Protein AF-A0A330M7E3-F1 (afdb_monomer)

Mean predicted aligned error: 17.53 Å

Nearest PDB structures (foldseek):
  2esn-assembly1_A  TM=3.989E-01  e=3.090E-08  Pseudomonas aeruginosa
  2esn-assembly1_C  TM=4.301E-01  e=9.859E-08  Pseudomonas aeruginosa
  2esn-assembly1_D  TM=4.118E-01  e=1.878E-07  Pseudomonas aeruginosa
  5y2v-assembly1_C  TM=3.957E-01  e=1.361E-07  Synechocystis sp. PCC 6803 substr. Kazusa
  6g1b-assembly1_J-2  TM=4.151E-01  e=4.711E-06  Corynebacterium glutamicum

Solvent-accessible surface area (backbone atoms only — not comparable to full-atom values): 12870 Å² total; per-residue (Å²): 132,86,83,68,64,58,93,78,68,50,72,68,44,40,51,48,53,40,43,41,66,77,62,24,26,66,68,58,43,19,63,74,70,75,45,56,58,69,58,53,51,52,39,53,52,50,52,25,62,51,67,70,39,78,44,56,46,82,52,98,87,32,41,45,65,38,74,67,36,59,66,45,36,64,60,40,44,50,54,50,58,59,53,53,56,59,60,69,75,73,63,89,67,87,75,83,89,59,72,65,59,75,70,59,61,53,70,76,37,88,86,58,88,86,72,90,85,73,87,83,88,52,72,42,80,50,58,36,97,81,39,73,64,78,79,52,77,89,44,75,73,58,53,29,78,38,51,32,41,73,88,56,65,56,96,90,50,95,52,61,43,58,67,61,47,49,26,63,76,69,73,48,73,65,40,81,56,64,92,71,64,80,83,46,83,92,43,74,66,61,52,53,53,51,22,62,76,65,70,29,33,35,79,41,77,65,128

Foldseek 3Di:
DDDQPCVPQDLVLLLLLLLCAVPQALVVVCVVVVHDSVVSVVSLVVVCVRVVHNQWDQDPRGTDGDPVSVVVNVVSVVVNVVVVVVVVVDDPPPDQDAPDDQVVVCVVDVVDDDDDPDDFPDKDKDAAPPQPLVVDDDDLLSLQVFEEEQLRADPVDPRDRPSNVVCVVVVRHHHYDHPPCRPDDDDPVVVNVCRNVPRYMYMGGDD

Structure (mmCIF, N/CA/C/O backbone):
data_AF-A0A330M7E3-F1
#
_entry.id   AF-A0A330M7E3-F1
#
loop_
_atom_site.group_PDB
_atom_site.id
_atom_site.type_symbol
_atom_site.label_atom_id
_atom_site.label_alt_id
_atom_site.label_comp_id
_atom_site.label_asym_id
_atom_site.label_entity_id
_atom_site.label_seq_id
_atom_site.pdbx_PDB_ins_code
_atom_site.Cartn_x
_atom_site.Cartn_y
_atom_site.Cartn_z
_atom_site.occupancy
_atom_site.B_iso_or_equiv
_atom_site.auth_seq_id
_atom_site.auth_comp_id
_atom_site.auth_asym_id
_atom_site.auth_atom_id
_atom_site.pdbx_PDB_model_num
ATOM 1 N N . MET A 1 1 ? -8.777 -2.729 -37.164 1.00 47.56 1 MET A N 1
ATOM 2 C CA . MET A 1 1 ? -8.002 -2.500 -35.923 1.00 47.56 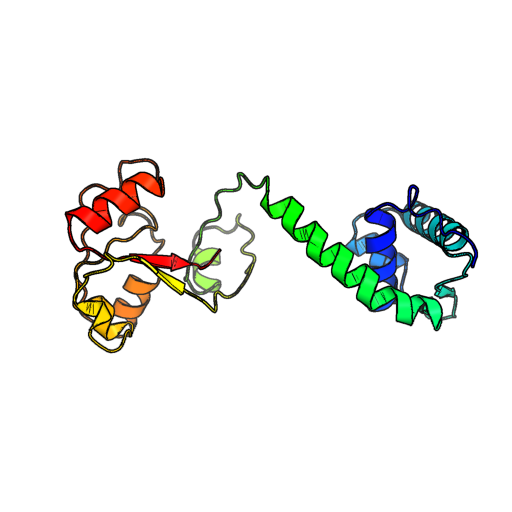1 MET A CA 1
ATOM 3 C C . MET A 1 1 ? -7.143 -3.733 -35.689 1.00 47.56 1 MET A C 1
ATOM 5 O O . MET A 1 1 ? -7.683 -4.827 -35.784 1.00 47.56 1 MET A O 1
ATOM 9 N N . LYS A 1 2 ? -5.823 -3.604 -35.499 1.00 57.47 2 LYS A N 1
ATOM 10 C CA . LYS A 1 2 ? -4.993 -4.763 -35.119 1.00 57.47 2 LYS A CA 1
ATOM 11 C C . LYS A 1 2 ? -5.393 -5.186 -33.704 1.00 57.47 2 LYS A C 1
ATOM 13 O O . LYS A 1 2 ? -5.475 -4.323 -32.836 1.00 57.47 2 LYS A O 1
ATOM 18 N N . ASN A 1 3 ? -5.631 -6.478 -33.489 1.00 64.75 3 ASN A N 1
ATOM 19 C CA . ASN A 1 3 ? -5.803 -7.018 -32.143 1.00 64.75 3 ASN A CA 1
ATOM 20 C C . ASN A 1 3 ? -4.470 -6.886 -31.398 1.00 64.75 3 ASN A C 1
ATOM 22 O O . ASN A 1 3 ? -3.469 -7.469 -31.816 1.00 64.75 3 ASN A O 1
ATOM 26 N N . LEU A 1 4 ? -4.450 -6.074 -30.341 1.00 75.38 4 LEU A N 1
ATOM 27 C CA . LEU A 1 4 ? -3.336 -6.022 -29.400 1.00 75.38 4 LEU A CA 1
ATOM 28 C C . LEU A 1 4 ? -3.351 -7.334 -28.613 1.00 75.38 4 LEU A C 1
ATOM 30 O O . LEU A 1 4 ? -4.347 -7.642 -27.964 1.00 75.38 4 LEU A O 1
ATOM 34 N N . ASN A 1 5 ? -2.272 -8.113 -28.681 1.00 77.44 5 ASN A N 1
ATOM 35 C CA . ASN A 1 5 ? -2.127 -9.284 -27.822 1.00 77.44 5 ASN A CA 1
ATOM 36 C C . ASN A 1 5 ? -1.607 -8.812 -26.458 1.00 77.44 5 ASN A C 1
ATOM 38 O O . ASN A 1 5 ? -0.407 -8.600 -26.280 1.00 77.44 5 ASN A O 1
ATOM 42 N N . LEU A 1 6 ? -2.535 -8.582 -25.531 1.00 81.25 6 LEU A N 1
ATOM 43 C CA . LEU A 1 6 ? -2.227 -8.145 -24.171 1.00 81.25 6 LEU A CA 1
ATOM 44 C C . LEU A 1 6 ? -1.857 -9.311 -23.244 1.00 81.25 6 LEU A C 1
ATOM 46 O O . LEU A 1 6 ? -1.316 -9.058 -22.174 1.00 81.25 6 LEU A O 1
ATOM 50 N N . ASP A 1 7 ? -2.052 -10.563 -23.669 1.00 83.19 7 ASP A N 1
ATOM 51 C CA . ASP A 1 7 ? -1.787 -11.773 -22.869 1.00 83.19 7 ASP A CA 1
ATOM 52 C C . ASP A 1 7 ? -0.315 -11.899 -22.446 1.00 83.19 7 ASP A C 1
ATOM 54 O O . ASP A 1 7 ? 0.028 -12.615 -21.509 1.00 83.19 7 ASP A O 1
ATOM 58 N N . THR A 1 8 ? 0.572 -11.198 -23.152 1.00 85.88 8 THR A N 1
ATOM 59 C CA . THR A 1 8 ? 2.018 -11.198 -22.907 1.00 85.88 8 THR A CA 1
ATOM 60 C C . THR A 1 8 ? 2.513 -9.937 -22.186 1.00 85.88 8 THR A C 1
ATOM 62 O O . THR A 1 8 ? 3.704 -9.827 -21.886 1.00 85.88 8 THR A O 1
ATOM 65 N N . LEU A 1 9 ? 1.631 -8.975 -21.887 1.00 90.75 9 LEU A N 1
ATOM 66 C CA . LEU A 1 9 ? 1.988 -7.752 -21.168 1.00 90.75 9 LEU A CA 1
ATOM 67 C C . LEU A 1 9 ? 1.921 -7.986 -19.653 1.00 90.75 9 LEU A C 1
ATOM 69 O O . LEU A 1 9 ? 0.841 -8.058 -19.075 1.00 90.75 9 LEU A O 1
ATOM 73 N N . ASP A 1 10 ? 3.081 -8.066 -19.000 1.00 91.50 10 ASP A N 1
ATOM 74 C CA . ASP A 1 10 ? 3.171 -8.266 -17.552 1.00 91.50 10 ASP A CA 1
ATOM 75 C C . ASP A 1 10 ? 3.132 -6.949 -16.750 1.00 91.50 10 ASP A C 1
ATOM 77 O O . ASP A 1 10 ? 3.444 -5.858 -17.242 1.00 91.50 10 ASP A O 1
ATOM 81 N N . LEU A 1 11 ? 2.781 -7.053 -15.464 1.00 90.69 11 LEU A N 1
ATOM 82 C CA . LEU A 1 11 ? 2.690 -5.906 -14.555 1.00 90.69 11 LEU A CA 1
ATOM 83 C C . LEU A 1 11 ? 4.042 -5.193 -14.374 1.00 90.69 11 LEU A C 1
ATOM 85 O O . LEU A 1 11 ? 4.094 -3.977 -14.192 1.00 90.69 11 LEU A O 1
ATOM 89 N N . LEU A 1 12 ? 5.158 -5.926 -14.472 1.00 92.06 12 LEU A N 1
ATOM 90 C CA . LEU A 1 12 ? 6.496 -5.335 -14.458 1.00 92.06 12 LEU A CA 1
ATOM 91 C C . LEU A 1 12 ? 6.692 -4.372 -15.636 1.00 92.06 12 LEU A C 1
ATOM 93 O O . LEU A 1 12 ? 7.193 -3.263 -15.444 1.00 92.06 12 LEU A O 1
ATOM 97 N N . SER A 1 13 ? 6.304 -4.775 -16.847 1.00 94.94 13 SER A N 1
ATOM 98 C CA . SER A 1 13 ? 6.402 -3.922 -18.029 1.00 94.94 13 SER A CA 1
ATOM 99 C C . SER A 1 13 ? 5.551 -2.669 -17.863 1.00 94.94 13 SER A C 1
ATOM 101 O O . SER A 1 13 ? 6.037 -1.580 -18.151 1.00 94.94 13 SER A O 1
ATOM 103 N N . ILE A 1 14 ? 4.334 -2.789 -17.329 1.00 95.00 14 ILE A N 1
ATOM 104 C CA . ILE A 1 14 ? 3.452 -1.643 -17.054 1.00 95.00 14 ILE A CA 1
ATOM 105 C C . ILE A 1 14 ? 4.098 -0.683 -16.039 1.00 95.00 14 ILE A C 1
ATOM 107 O O . ILE A 1 14 ? 4.201 0.514 -16.311 1.00 95.00 14 ILE A O 1
ATOM 111 N N . ASN A 1 15 ? 4.645 -1.203 -14.936 1.00 94.06 15 ASN A N 1
ATOM 112 C CA . ASN A 1 15 ? 5.372 -0.410 -13.937 1.00 94.06 15 ASN A CA 1
ATOM 113 C C . ASN A 1 15 ? 6.577 0.343 -14.526 1.00 94.06 15 ASN A C 1
ATOM 115 O O . ASN A 1 15 ? 6.822 1.506 -14.194 1.00 94.06 15 ASN A O 1
ATOM 119 N N . ILE A 1 16 ? 7.322 -0.296 -15.435 1.00 95.00 16 ILE A N 1
ATOM 120 C CA . ILE A 1 16 ? 8.446 0.330 -16.143 1.00 95.00 16 ILE A CA 1
ATOM 121 C C . ILE A 1 16 ? 7.957 1.459 -17.058 1.00 95.00 16 ILE A C 1
ATOM 123 O O . ILE A 1 16 ? 8.606 2.504 -17.117 1.00 95.00 16 ILE A O 1
ATOM 127 N N . LEU A 1 17 ? 6.834 1.280 -17.764 1.00 96.69 17 LEU A N 1
ATOM 128 C CA . LEU A 1 17 ? 6.256 2.313 -18.633 1.00 96.69 17 LEU A CA 1
ATOM 129 C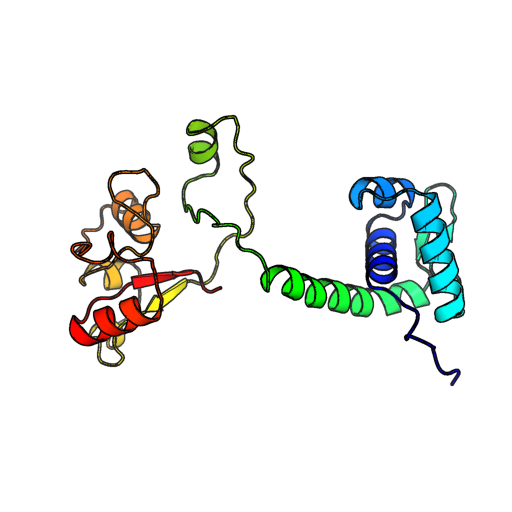 C . LEU A 1 17 ? 5.843 3.552 -17.825 1.00 96.69 17 LEU A C 1
ATOM 131 O O . LEU A 1 17 ? 6.215 4.664 -18.201 1.00 96.69 17 LEU A O 1
ATOM 135 N N . VAL A 1 18 ? 5.153 3.362 -16.695 1.00 96.12 18 VAL A N 1
ATOM 136 C CA . VAL A 1 18 ? 4.775 4.449 -15.771 1.00 96.12 18 VAL A CA 1
ATOM 137 C C . VAL A 1 18 ? 6.027 5.148 -15.236 1.00 96.12 18 VAL A C 1
ATOM 139 O O . VAL A 1 18 ? 6.178 6.361 -15.377 1.00 96.12 18 VAL A O 1
ATOM 142 N N . SER A 1 19 ? 6.991 4.379 -14.726 1.00 93.94 19 SER A N 1
ATOM 143 C CA . SER A 1 19 ? 8.215 4.930 -14.138 1.00 93.94 19 SER A CA 1
ATOM 144 C C . SER A 1 19 ? 9.072 5.692 -15.154 1.00 93.94 19 SER A C 1
ATOM 146 O O . SER A 1 19 ? 9.636 6.735 -14.823 1.00 93.94 19 SER A O 1
ATOM 148 N N . LEU A 1 20 ? 9.176 5.216 -16.400 1.00 94.81 20 LEU A N 1
ATOM 149 C CA . LEU A 1 20 ? 9.895 5.918 -17.471 1.00 94.81 20 LEU A CA 1
ATOM 150 C C . LEU A 1 20 ? 9.194 7.207 -17.899 1.00 94.81 20 LEU A C 1
ATOM 152 O O . LEU A 1 20 ? 9.883 8.167 -18.250 1.00 94.81 20 LEU A O 1
ATOM 156 N N . HIS A 1 21 ? 7.860 7.238 -17.866 1.00 95.56 21 HIS A N 1
ATOM 157 C CA . HIS A 1 21 ? 7.090 8.447 -18.136 1.00 95.56 21 HIS A CA 1
ATOM 158 C C . HIS A 1 21 ? 7.334 9.523 -17.071 1.00 95.56 21 HIS A C 1
ATOM 160 O O . HIS A 1 21 ? 7.460 10.689 -17.421 1.00 95.56 21 HIS A O 1
ATOM 166 N N . GLU A 1 22 ? 7.453 9.144 -15.798 1.00 93.81 22 GLU A N 1
ATOM 167 C CA . GLU A 1 22 ? 7.662 10.086 -14.688 1.00 93.81 22 GLU A CA 1
ATOM 168 C C . GLU A 1 22 ? 9.122 10.548 -14.537 1.00 93.81 22 GLU A C 1
ATOM 170 O O . GLU A 1 22 ? 9.382 11.682 -14.145 1.00 93.81 22 GLU A O 1
ATOM 175 N N . HIS A 1 23 ? 10.092 9.678 -14.837 1.00 92.88 23 HIS A N 1
ATOM 176 C CA . HIS A 1 23 ? 11.503 9.914 -14.496 1.00 92.88 23 HIS A CA 1
ATOM 177 C C . HIS A 1 23 ? 12.410 10.170 -15.696 1.00 92.88 23 HIS A C 1
ATOM 179 O O . HIS A 1 23 ? 13.559 10.574 -15.514 1.00 92.88 23 HIS A O 1
ATOM 185 N N . HIS A 1 24 ? 11.950 9.870 -16.912 1.00 92.75 24 HIS A N 1
ATOM 186 C CA . HIS A 1 24 ? 12.689 10.089 -18.159 1.00 92.75 24 HIS A CA 1
ATOM 187 C C . HIS A 1 24 ? 14.096 9.454 -18.209 1.00 92.75 24 HIS A C 1
ATOM 189 O O . HIS A 1 24 ? 14.901 9.785 -19.076 1.00 92.75 24 HIS A O 1
ATOM 195 N N . SER A 1 25 ? 14.427 8.515 -17.315 1.00 90.88 25 SER A N 1
ATOM 196 C CA . SER A 1 25 ? 15.772 7.944 -17.191 1.00 90.88 25 SER A CA 1
ATOM 197 C C . SER A 1 25 ? 15.718 6.465 -16.834 1.00 90.88 25 SER A C 1
ATOM 199 O O . SER A 1 25 ? 15.368 6.097 -15.717 1.00 90.88 25 SER 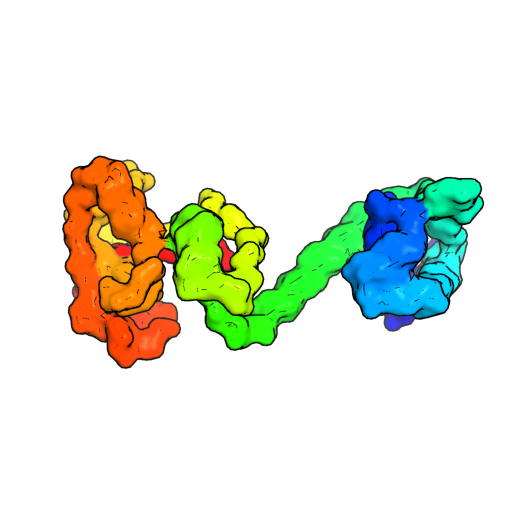A O 1
ATOM 201 N N . ALA A 1 26 ? 16.132 5.602 -17.767 1.00 89.25 26 ALA A N 1
ATOM 202 C CA . ALA A 1 26 ? 16.169 4.159 -17.528 1.00 89.25 26 ALA A CA 1
ATOM 203 C C . ALA A 1 26 ? 17.126 3.774 -16.390 1.00 89.25 26 ALA A C 1
ATOM 205 O O . ALA A 1 26 ? 16.834 2.845 -15.648 1.00 89.25 26 ALA A O 1
ATOM 206 N N . THR A 1 27 ? 18.233 4.500 -16.212 1.00 90.12 27 THR A N 1
ATOM 207 C CA . THR A 1 27 ? 19.176 4.261 -15.109 1.00 90.12 27 THR A CA 1
ATOM 208 C C . THR A 1 27 ? 18.557 4.605 -13.756 1.00 90.12 27 THR A C 1
ATOM 210 O O . THR A 1 27 ? 18.735 3.867 -12.790 1.00 90.12 27 THR A O 1
ATOM 213 N N . LEU A 1 28 ? 17.797 5.705 -13.681 1.00 90.00 28 LEU A N 1
ATOM 214 C CA . LEU A 1 28 ? 17.089 6.083 -12.458 1.00 90.00 28 LEU A CA 1
ATOM 215 C C . LEU A 1 28 ? 15.973 5.083 -12.138 1.00 90.00 28 LEU A C 1
ATOM 217 O O . LEU A 1 28 ? 15.851 4.657 -10.995 1.00 90.00 28 LEU A O 1
ATOM 221 N N . VAL A 1 29 ? 15.211 4.669 -13.153 1.00 90.44 29 VAL A N 1
ATOM 222 C CA . VAL A 1 29 ? 14.154 3.657 -13.018 1.00 90.44 29 VAL A CA 1
ATOM 223 C C . VAL A 1 29 ? 14.732 2.307 -12.582 1.00 90.44 29 VAL A C 1
ATOM 225 O O . VAL A 1 29 ? 14.194 1.698 -11.666 1.00 90.44 29 VAL A O 1
ATOM 228 N N . ALA A 1 30 ? 15.868 1.883 -13.147 1.00 89.00 30 ALA A N 1
ATOM 229 C CA . ALA A 1 30 ? 16.592 0.674 -12.736 1.00 89.00 30 ALA A CA 1
ATOM 230 C C . ALA A 1 30 ? 16.909 0.683 -11.241 1.00 89.00 30 ALA A C 1
ATOM 232 O O . ALA A 1 30 ? 16.600 -0.270 -10.527 1.00 89.00 30 ALA A O 1
ATOM 233 N N . LYS A 1 31 ? 17.472 1.800 -10.764 1.00 89.00 31 LYS A N 1
ATOM 234 C CA . LYS A 1 31 ? 17.807 1.985 -9.354 1.00 89.00 31 LYS A CA 1
ATOM 235 C C . LYS A 1 31 ? 16.556 1.999 -8.471 1.00 89.00 31 LYS A C 1
ATOM 237 O O . LYS A 1 31 ? 16.545 1.315 -7.457 1.00 89.00 31 LYS A O 1
ATOM 242 N N . LYS A 1 32 ? 15.511 2.746 -8.852 1.00 82.31 32 LYS A N 1
ATOM 243 C CA . LYS A 1 32 ? 14.262 2.859 -8.074 1.00 82.31 32 LYS A CA 1
ATOM 244 C C . LYS A 1 32 ? 13.516 1.534 -7.950 1.00 82.31 32 LYS A C 1
ATOM 246 O O . LYS A 1 32 ? 13.017 1.223 -6.881 1.00 82.31 32 LYS A O 1
ATOM 251 N N . MET A 1 33 ? 13.451 0.765 -9.031 1.00 83.81 33 MET A N 1
ATOM 252 C CA . MET A 1 33 ? 12.730 -0.508 -9.072 1.00 83.81 33 MET A CA 1
ATOM 253 C C . MET A 1 33 ? 13.591 -1.704 -8.637 1.00 83.81 33 MET A C 1
ATOM 255 O O . MET A 1 33 ? 13.121 -2.834 -8.703 1.00 83.81 33 MET A O 1
ATOM 259 N N . ASN A 1 34 ? 14.850 -1.479 -8.242 1.00 89.75 34 ASN A N 1
ATOM 260 C CA . ASN A 1 34 ? 15.821 -2.522 -7.900 1.00 89.75 34 ASN A CA 1
ATOM 261 C C . ASN A 1 34 ? 15.933 -3.637 -8.968 1.00 89.75 34 ASN A C 1
ATOM 263 O O . ASN A 1 34 ? 15.945 -4.831 -8.671 1.00 89.75 34 ASN A O 1
ATOM 267 N N . ILE A 1 35 ? 15.995 -3.246 -10.244 1.00 88.88 35 ILE A N 1
ATOM 268 C CA . ILE A 1 35 ? 16.146 -4.161 -11.386 1.00 88.88 35 ILE A CA 1
ATOM 269 C C . ILE A 1 35 ? 17.284 -3.716 -12.298 1.00 88.88 35 ILE A C 1
ATOM 271 O O . ILE A 1 35 ? 17.625 -2.540 -12.387 1.00 88.88 35 ILE A O 1
ATOM 275 N N . SER A 1 36 ? 17.869 -4.661 -13.032 1.00 90.62 36 SER A N 1
ATOM 276 C CA . SER A 1 36 ? 18.980 -4.358 -13.932 1.00 90.62 36 SER A CA 1
ATOM 277 C C . SER A 1 36 ? 18.528 -3.563 -15.171 1.00 90.62 36 SER A C 1
ATOM 279 O O . SER A 1 36 ? 17.452 -3.787 -15.733 1.00 90.62 36 SER A O 1
ATOM 281 N N . ALA A 1 37 ? 19.378 -2.654 -15.659 1.00 87.31 37 ALA A N 1
ATOM 282 C CA . ALA A 1 37 ? 19.117 -1.902 -16.892 1.00 87.31 37 ALA A CA 1
ATOM 283 C C . ALA A 1 37 ? 18.884 -2.792 -18.145 1.00 87.31 37 ALA A C 1
ATOM 285 O O . ALA A 1 37 ? 18.034 -2.438 -18.973 1.00 87.31 37 ALA A O 1
ATOM 286 N N . PRO A 1 38 ? 19.547 -3.962 -18.303 1.00 92.00 38 PRO A N 1
ATOM 287 C CA . PRO A 1 38 ? 19.204 -4.927 -19.350 1.00 92.00 38 PRO A CA 1
ATOM 288 C C . PRO A 1 38 ? 17.778 -5.481 -19.228 1.00 92.00 38 PRO A C 1
ATOM 290 O O . PRO A 1 38 ? 17.095 -5.613 -20.244 1.00 92.00 38 PRO A O 1
ATOM 293 N N . LYS A 1 39 ? 17.295 -5.747 -18.003 1.00 91.31 39 LYS A N 1
ATOM 294 C CA . LYS A 1 39 ? 15.917 -6.207 -17.760 1.00 91.31 39 LYS A CA 1
ATOM 295 C C . LYS A 1 39 ? 14.904 -5.149 -18.198 1.00 91.31 39 LYS A C 1
ATOM 297 O O . LYS A 1 39 ? 13.989 -5.473 -18.947 1.00 91.31 39 LYS A O 1
ATOM 302 N N . ILE A 1 40 ? 15.136 -3.879 -17.858 1.00 91.19 40 ILE A N 1
ATOM 303 C CA . ILE A 1 40 ? 14.307 -2.760 -18.345 1.00 91.19 40 ILE A CA 1
ATOM 304 C C . ILE A 1 40 ? 14.313 -2.674 -19.868 1.00 91.19 40 ILE A C 1
ATOM 306 O O . ILE A 1 40 ? 13.260 -2.518 -20.481 1.00 91.19 40 ILE A O 1
ATOM 310 N N . SER A 1 41 ? 15.489 -2.790 -20.486 1.00 91.56 41 SER A N 1
ATOM 311 C CA . SER A 1 41 ? 15.619 -2.712 -21.943 1.00 91.56 41 SER A CA 1
ATOM 312 C C . SER A 1 41 ? 14.818 -3.815 -22.638 1.00 91.56 41 SER A C 1
ATOM 314 O O . SER A 1 41 ? 14.138 -3.540 -23.626 1.00 91.56 41 SER A O 1
ATOM 316 N N . ARG A 1 42 ? 14.842 -5.037 -22.088 1.00 94.06 42 ARG A N 1
ATOM 317 C CA . ARG A 1 42 ? 14.072 -6.181 -22.588 1.00 94.06 42 ARG A CA 1
ATOM 318 C C . ARG A 1 42 ? 12.564 -5.981 -22.428 1.00 94.06 42 ARG A C 1
ATOM 320 O O . ARG A 1 42 ? 11.845 -6.161 -23.405 1.00 94.06 42 ARG A O 1
ATOM 327 N N . CYS A 1 43 ? 12.095 -5.564 -21.249 1.00 93.94 43 CYS A N 1
ATOM 328 C CA . CYS A 1 43 ? 10.677 -5.258 -21.020 1.00 93.94 43 CYS A CA 1
ATOM 329 C C . CYS A 1 43 ? 10.190 -4.163 -21.976 1.00 93.94 43 CYS A C 1
ATOM 331 O O . CYS A 1 43 ? 9.192 -4.335 -22.664 1.00 93.94 43 CYS A O 1
ATOM 333 N N . LEU A 1 44 ? 10.951 -3.073 -22.118 1.00 93.75 44 LEU A N 1
ATOM 334 C CA . LEU A 1 44 ? 10.594 -1.986 -23.026 1.00 93.75 44 LEU A CA 1
ATOM 335 C C . LEU A 1 44 ? 10.578 -2.434 -24.495 1.00 93.75 44 LEU A C 1
ATOM 337 O O . LEU A 1 44 ? 9.703 -2.018 -25.251 1.00 93.75 44 LEU A O 1
ATOM 341 N N . GLN A 1 45 ? 11.527 -3.273 -24.923 1.00 94.19 45 GLN A N 1
ATOM 342 C CA . GLN A 1 45 ? 11.516 -3.848 -26.270 1.00 94.19 45 GLN A CA 1
ATOM 343 C C . GLN A 1 45 ? 10.263 -4.696 -26.503 1.00 94.19 45 GLN A C 1
ATOM 345 O O . GLN A 1 45 ? 9.649 -4.584 -27.561 1.00 94.19 45 GLN A O 1
ATOM 350 N N . HIS A 1 46 ? 9.862 -5.492 -25.516 1.00 94.06 46 HIS A N 1
ATOM 351 C CA . HIS A 1 46 ? 8.662 -6.311 -25.595 1.00 94.06 46 HIS A CA 1
ATOM 352 C C . HIS A 1 46 ? 7.388 -5.461 -25.684 1.00 94.06 46 HIS A C 1
ATOM 354 O O . HIS A 1 46 ? 6.597 -5.640 -26.609 1.00 94.06 46 HIS A O 1
ATOM 360 N N . SER A 1 47 ? 7.247 -4.442 -24.828 1.00 94.75 47 SER A N 1
ATOM 361 C CA . SER A 1 47 ? 6.125 -3.497 -24.889 1.00 94.75 47 SER A CA 1
ATOM 362 C C . SER A 1 47 ? 6.030 -2.803 -26.249 1.00 94.75 47 SER A C 1
ATOM 364 O O . SER A 1 47 ? 4.935 -2.620 -26.774 1.00 94.75 47 SER A O 1
ATOM 366 N N . ARG A 1 48 ? 7.166 -2.451 -26.871 1.00 94.81 48 ARG A N 1
ATOM 367 C CA . ARG A 1 48 ? 7.175 -1.854 -28.218 1.00 94.81 48 ARG A CA 1
ATOM 368 C C . ARG A 1 48 ? 6.599 -2.780 -29.285 1.00 94.81 48 ARG A C 1
ATOM 370 O O . ARG A 1 48 ? 5.956 -2.291 -30.210 1.00 94.81 48 ARG A O 1
ATOM 377 N N . VAL A 1 49 ? 6.834 -4.087 -29.165 1.00 94.12 49 VAL A N 1
ATOM 378 C CA . VAL A 1 49 ? 6.270 -5.098 -30.070 1.00 94.12 49 VAL A CA 1
ATOM 379 C C . VAL A 1 49 ? 4.764 -5.226 -29.843 1.00 94.12 49 VAL A C 1
ATOM 381 O O . VAL A 1 49 ? 4.011 -5.135 -30.809 1.00 94.12 49 VAL A O 1
ATOM 384 N N . ILE A 1 50 ? 4.323 -5.341 -28.584 1.00 93.31 50 ILE A N 1
ATOM 385 C CA . ILE A 1 50 ? 2.902 -5.472 -28.210 1.00 93.31 50 ILE A CA 1
ATOM 386 C C . ILE A 1 50 ? 2.089 -4.278 -28.715 1.00 93.31 50 ILE A C 1
ATOM 388 O O . ILE A 1 50 ? 1.096 -4.447 -29.419 1.00 93.31 50 ILE A O 1
ATOM 392 N N . PHE A 1 51 ? 2.537 -3.061 -28.403 1.00 93.44 51 PHE A N 1
ATOM 393 C CA . PHE A 1 51 ? 1.847 -1.834 -28.804 1.00 93.44 51 PHE A CA 1
ATOM 394 C C . PHE A 1 51 ? 2.135 -1.421 -30.251 1.00 93.44 51 PHE A C 1
ATOM 396 O O . PHE A 1 51 ? 1.554 -0.449 -30.734 1.00 93.44 51 PHE A O 1
ATOM 403 N N . ASN A 1 52 ? 3.040 -2.128 -30.940 1.00 93.75 52 ASN A N 1
ATOM 404 C CA . ASN A 1 52 ? 3.552 -1.765 -32.261 1.00 93.75 52 ASN A CA 1
ATOM 405 C C . ASN A 1 52 ? 3.926 -0.268 -32.337 1.00 93.75 52 ASN A C 1
ATOM 407 O O . ASN A 1 52 ? 3.546 0.453 -33.263 1.00 93.75 52 ASN A O 1
ATOM 411 N N . ASN A 1 53 ? 4.619 0.219 -31.305 1.00 94.81 53 ASN A N 1
ATOM 412 C CA . ASN A 1 53 ? 4.886 1.637 -31.091 1.00 94.81 53 ASN A CA 1
ATOM 413 C C . ASN A 1 53 ? 6.237 1.824 -30.375 1.00 94.81 53 ASN A C 1
ATOM 415 O O . ASN A 1 53 ? 6.535 1.056 -29.467 1.00 94.81 53 ASN A O 1
ATOM 419 N N . PRO A 1 54 ? 7.071 2.826 -30.720 1.00 93.69 54 PRO A N 1
ATOM 420 C CA . PRO A 1 54 ? 8.369 3.030 -30.067 1.00 93.69 54 PRO A CA 1
ATOM 421 C C . PRO A 1 54 ? 8.281 3.498 -28.603 1.00 93.69 54 PRO A C 1
ATOM 423 O O . PRO A 1 54 ? 9.274 3.357 -27.884 1.00 93.69 54 PRO A O 1
ATOM 426 N N . LEU A 1 55 ? 7.122 4.005 -28.163 1.00 96.19 55 LEU A N 1
ATOM 427 C CA . LEU A 1 55 ? 6.783 4.498 -26.819 1.00 96.19 55 LEU A CA 1
ATOM 428 C C . LEU A 1 55 ? 7.659 5.665 -26.339 1.00 96.19 55 LEU A C 1
ATOM 430 O O . LEU A 1 55 ? 7.195 6.793 -26.210 1.00 96.19 55 LEU A O 1
ATOM 434 N N . PHE A 1 56 ? 8.948 5.412 -26.126 1.00 95.12 56 PHE A N 1
ATOM 435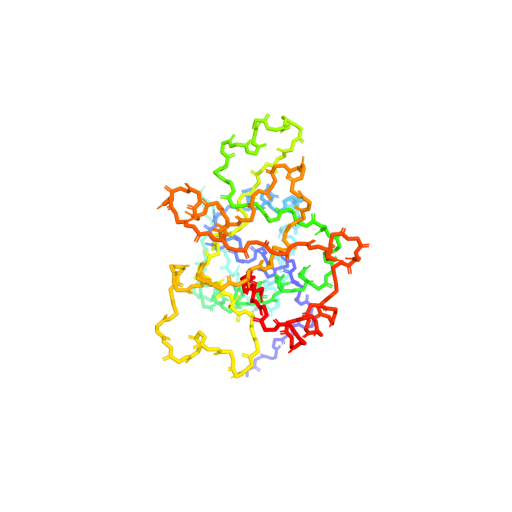 C CA . PHE A 1 56 ? 9.927 6.381 -25.650 1.00 95.12 56 PHE A CA 1
ATOM 436 C C . PHE A 1 56 ? 11.064 6.555 -26.652 1.00 95.12 56 PHE A C 1
ATOM 438 O O . PHE A 1 56 ? 11.678 5.581 -27.105 1.00 95.12 56 PHE A O 1
ATOM 445 N N . ILE A 1 57 ? 11.386 7.812 -26.938 1.00 92.75 57 ILE A N 1
ATOM 446 C CA . ILE A 1 57 ? 12.454 8.230 -27.842 1.00 92.75 57 ILE A CA 1
ATOM 447 C C . ILE A 1 57 ? 13.667 8.631 -27.005 1.00 92.75 57 ILE A C 1
ATOM 449 O O . ILE A 1 57 ? 13.569 9.469 -26.107 1.00 92.75 57 ILE A O 1
ATOM 453 N N . ARG A 1 58 ? 14.829 8.048 -27.311 1.00 87.81 58 ARG A N 1
ATOM 454 C CA . ARG A 1 58 ? 16.088 8.391 -26.642 1.00 87.81 58 ARG A CA 1
ATOM 455 C C . ARG A 1 58 ? 16.585 9.759 -27.121 1.00 87.81 58 ARG A C 1
ATOM 457 O O . ARG A 1 58 ? 16.653 10.020 -28.321 1.00 87.81 58 ARG A O 1
ATOM 464 N N . LYS A 1 59 ? 16.958 10.622 -26.181 1.00 88.44 59 LYS A N 1
ATOM 465 C CA . LYS A 1 59 ? 17.575 11.938 -26.395 1.00 88.44 59 LYS A CA 1
ATOM 466 C C . LYS A 1 59 ? 18.843 12.060 -25.546 1.00 88.44 59 LYS A C 1
ATOM 468 O O . LYS A 1 59 ? 19.117 11.213 -24.698 1.00 88.44 59 LYS A O 1
ATOM 473 N N . LYS A 1 60 ? 19.613 13.135 -25.762 1.00 81.94 60 LYS A N 1
ATOM 474 C CA . LYS A 1 60 ? 20.881 13.409 -25.056 1.00 81.94 60 LYS A CA 1
ATOM 475 C C . LYS A 1 60 ? 20.743 13.372 -23.523 1.00 81.94 60 LYS A C 1
ATOM 477 O O . LYS A 1 60 ? 21.673 12.947 -22.852 1.00 81.94 60 LYS A O 1
ATOM 482 N N . HIS A 1 61 ? 19.576 13.745 -22.993 1.00 77.00 61 HIS A N 1
ATOM 483 C CA . HIS A 1 61 ? 19.293 13.804 -21.553 1.00 77.00 61 HIS A CA 1
ATOM 484 C C . HIS A 1 61 ? 18.226 12.801 -21.077 1.00 77.00 61 HIS A C 1
ATOM 486 O O . HIS A 1 61 ? 17.565 13.054 -20.078 1.00 77.00 61 HIS A O 1
ATOM 492 N N . GLY A 1 62 ? 18.046 11.666 -21.765 1.00 84.56 62 GLY A N 1
ATOM 493 C CA . GLY A 1 62 ? 17.160 10.594 -21.290 1.00 84.56 62 GLY A CA 1
ATOM 494 C C . GLY A 1 62 ? 16.120 10.141 -22.311 1.00 84.56 62 GLY A C 1
ATOM 495 O O . GLY A 1 62 ? 16.412 10.030 -23.502 1.00 84.56 62 GLY A O 1
ATOM 496 N N . PHE A 1 63 ? 14.917 9.833 -21.838 1.00 88.25 63 PHE A N 1
ATOM 497 C CA . PHE A 1 63 ? 13.798 9.300 -22.607 1.00 88.25 63 PHE A CA 1
ATOM 498 C C . PHE A 1 63 ? 12.630 10.279 -22.627 1.00 88.25 63 PHE A C 1
ATOM 500 O O . PHE A 1 63 ? 12.165 10.721 -21.582 1.00 88.25 63 PHE A O 1
ATOM 507 N N . ILE A 1 64 ? 12.113 10.559 -23.821 1.00 93.69 64 ILE A N 1
ATOM 508 C CA . ILE A 1 64 ? 10.910 11.373 -24.005 1.00 93.69 64 ILE A CA 1
ATOM 509 C C . ILE A 1 64 ? 9.763 10.461 -24.457 1.00 93.69 64 ILE A C 1
ATOM 511 O O . ILE A 1 64 ? 9.946 9.746 -25.449 1.00 93.69 64 ILE A O 1
ATOM 515 N N . PRO A 1 65 ? 8.602 10.462 -23.775 1.00 96.06 65 PRO A N 1
ATOM 516 C CA . PRO A 1 65 ? 7.425 9.736 -24.241 1.00 96.06 65 PRO A CA 1
ATOM 517 C C . PRO A 1 65 ? 6.883 10.373 -25.527 1.00 96.06 65 PRO A C 1
ATOM 519 O O . PRO A 1 65 ? 6.810 11.598 -25.645 1.00 96.06 65 PRO A O 1
ATOM 522 N N . ASN A 1 66 ? 6.493 9.550 -26.497 1.00 96.56 66 ASN A N 1
ATOM 523 C CA . ASN A 1 66 ? 5.732 10.018 -27.654 1.00 96.56 66 ASN A CA 1
ATOM 524 C C . ASN A 1 66 ? 4.238 10.170 -27.308 1.00 96.56 66 ASN A C 1
ATOM 526 O O . ASN A 1 66 ? 3.806 9.827 -26.210 1.00 96.56 66 ASN A O 1
ATOM 530 N N . GLU A 1 67 ? 3.439 10.658 -28.257 1.00 96.62 67 GLU A N 1
ATOM 531 C CA . GLU A 1 67 ? 2.004 10.896 -28.038 1.00 96.62 67 GLU A CA 1
ATOM 532 C C . GLU A 1 67 ? 1.235 9.638 -27.617 1.00 96.62 67 GLU A C 1
ATOM 534 O O . GLU A 1 67 ? 0.391 9.700 -26.728 1.00 96.62 67 GLU A O 1
ATOM 539 N N . PHE A 1 68 ? 1.580 8.476 -28.176 1.00 96.06 68 PHE A N 1
ATOM 540 C CA . PHE A 1 68 ? 0.962 7.215 -27.773 1.00 96.06 68 PHE A CA 1
ATOM 541 C C . PHE A 1 68 ? 1.301 6.854 -26.321 1.00 96.06 68 PHE A C 1
ATOM 543 O O . PHE A 1 68 ? 0.418 6.484 -25.557 1.00 96.06 68 PHE A O 1
ATOM 550 N N . ALA A 1 69 ? 2.562 6.998 -25.906 1.00 96.81 69 ALA A N 1
ATOM 551 C CA . ALA A 1 69 ? 2.972 6.738 -24.528 1.00 96.81 69 ALA A CA 1
ATOM 552 C C . ALA A 1 69 ? 2.319 7.706 -23.528 1.00 96.81 69 ALA A C 1
ATOM 554 O O . ALA A 1 69 ? 1.996 7.292 -22.419 1.00 96.81 69 ALA A O 1
ATOM 555 N N . LYS A 1 70 ? 2.079 8.964 -23.920 1.00 97.06 70 LYS A N 1
ATOM 556 C CA . LYS A 1 70 ? 1.331 9.934 -23.100 1.00 97.06 70 LYS A CA 1
ATOM 557 C C . LYS A 1 70 ? -0.136 9.536 -22.928 1.00 97.06 70 LYS A C 1
ATOM 559 O O . LYS A 1 70 ? -0.671 9.680 -21.838 1.00 97.06 70 LYS A O 1
ATOM 564 N N . GLN A 1 71 ? -0.774 9.015 -23.979 1.00 97.00 71 GLN A N 1
ATOM 565 C CA . GLN A 1 71 ? -2.146 8.492 -23.910 1.00 97.00 71 GLN A CA 1
ATOM 566 C C . GLN A 1 71 ? -2.231 7.188 -23.106 1.00 97.00 71 GLN A C 1
ATOM 568 O O . GLN A 1 71 ? -3.198 6.968 -22.386 1.00 97.00 71 GLN A O 1
ATOM 573 N N . LEU A 1 72 ? -1.207 6.337 -23.207 1.00 95.81 72 LEU A N 1
ATOM 574 C CA . LEU A 1 72 ? -1.110 5.080 -22.467 1.00 95.81 72 LEU A CA 1
ATOM 575 C C . LEU A 1 72 ? -0.876 5.302 -20.966 1.00 95.81 72 LEU A C 1
ATOM 577 O O . LEU A 1 72 ? -1.360 4.521 -20.153 1.00 95.81 72 LEU A O 1
ATOM 581 N N . TYR A 1 73 ? -0.132 6.345 -20.599 1.00 96.94 73 TYR A N 1
ATOM 582 C CA . TYR A 1 73 ? 0.272 6.622 -19.222 1.00 96.94 73 TYR A CA 1
ATOM 583 C C . TYR A 1 73 ? -0.872 6.632 -18.189 1.00 96.94 73 TYR A C 1
ATOM 585 O O . TYR A 1 73 ? -0.728 5.905 -17.208 1.00 96.94 73 TYR A O 1
ATOM 593 N N . PRO A 1 74 ? -1.985 7.380 -18.352 1.00 95.00 74 PRO A N 1
ATOM 594 C CA . PRO A 1 74 ? -3.059 7.380 -17.354 1.00 95.00 74 PRO A CA 1
ATOM 595 C C . PRO A 1 74 ? -3.659 5.983 -17.142 1.00 95.00 74 PRO A C 1
ATOM 597 O O . PRO A 1 74 ? -3.814 5.560 -16.004 1.00 95.00 74 PRO A O 1
ATOM 600 N N . ILE A 1 75 ? -3.871 5.222 -18.221 1.00 95.25 75 ILE A N 1
ATOM 601 C CA . ILE A 1 75 ? -4.403 3.849 -18.161 1.00 95.25 75 ILE A CA 1
ATOM 602 C C . ILE A 1 75 ? -3.412 2.919 -17.448 1.00 95.25 75 ILE A C 1
ATOM 604 O O . ILE A 1 75 ? -3.776 2.148 -16.566 1.00 95.25 75 ILE A O 1
ATOM 608 N N . ALA A 1 76 ? -2.129 2.999 -17.812 1.00 94.38 76 ALA A N 1
ATOM 609 C CA . ALA A 1 76 ? -1.076 2.215 -17.175 1.00 94.38 76 ALA A CA 1
ATOM 610 C C . ALA A 1 76 ? -0.946 2.546 -15.680 1.00 94.38 76 ALA A C 1
ATOM 612 O O . ALA A 1 76 ? -0.714 1.649 -14.873 1.00 94.38 76 ALA A O 1
ATOM 613 N N . LYS A 1 77 ? -1.120 3.819 -15.308 1.00 91.88 77 LYS A N 1
ATOM 614 C CA . LYS A 1 77 ? -1.074 4.279 -13.920 1.00 91.88 77 LYS A CA 1
ATOM 615 C C . LYS A 1 77 ? -2.245 3.743 -13.100 1.00 91.88 77 LYS A C 1
ATOM 617 O O . LYS A 1 77 ? -2.008 3.264 -11.998 1.00 91.88 77 LYS A O 1
ATOM 622 N N . GLU A 1 78 ? -3.456 3.742 -13.653 1.00 90.38 78 GLU A N 1
ATOM 623 C CA . GLU A 1 78 ? -4.626 3.128 -13.011 1.00 90.38 78 GLU A CA 1
ATOM 624 C C . GLU A 1 78 ? -4.416 1.628 -12.768 1.00 90.38 78 GLU A C 1
ATOM 626 O O . GLU A 1 78 ? -4.669 1.148 -11.669 1.00 90.38 78 GLU A O 1
ATOM 631 N N . ILE A 1 79 ? -3.869 0.888 -13.741 1.00 90.06 79 ILE A N 1
ATOM 632 C CA . ILE A 1 79 ? -3.567 -0.545 -13.566 1.00 90.06 79 ILE A CA 1
ATOM 633 C C . ILE A 1 79 ? -2.572 -0.768 -12.420 1.00 90.06 79 ILE A C 1
ATOM 635 O O . ILE A 1 79 ? -2.770 -1.666 -11.601 1.00 90.06 79 ILE A O 1
ATOM 639 N N . VAL A 1 80 ? -1.512 0.045 -12.347 1.00 87.12 80 VAL A N 1
ATOM 640 C CA . VAL A 1 80 ? -0.524 -0.036 -11.260 1.00 87.12 80 VAL A CA 1
ATOM 641 C C . VAL A 1 80 ? -1.185 0.245 -9.913 1.00 87.12 80 VAL A C 1
ATOM 643 O O . VAL A 1 80 ? -1.046 -0.569 -9.005 1.00 87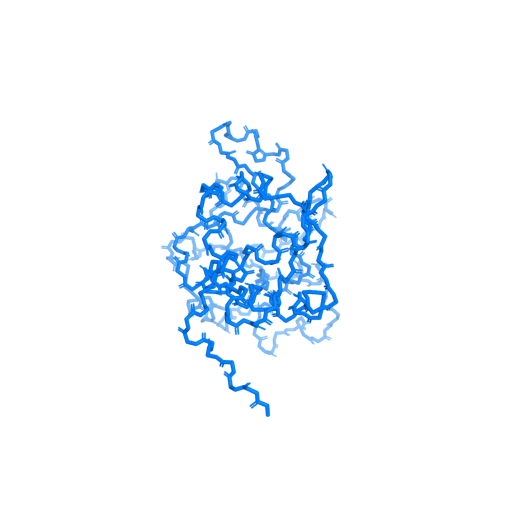.12 80 VAL A O 1
ATOM 646 N N . GLN A 1 81 ? -1.977 1.311 -9.805 1.00 83.88 81 GLN A N 1
ATOM 647 C CA . GLN A 1 81 ? -2.711 1.646 -8.581 1.00 83.88 81 GLN A CA 1
ATOM 648 C C . GLN A 1 81 ? -3.680 0.533 -8.167 1.00 83.88 81 GLN A C 1
ATOM 650 O O . GLN A 1 81 ? -3.721 0.139 -7.007 1.00 83.88 81 GLN A O 1
ATOM 655 N N . CYS A 1 82 ? -4.422 -0.047 -9.111 1.00 78.75 82 CYS A N 1
ATOM 656 C CA . CYS A 1 82 ? -5.293 -1.181 -8.819 1.00 78.75 82 CYS A CA 1
ATOM 657 C C . CYS A 1 82 ? -4.505 -2.402 -8.327 1.00 78.75 82 CYS A C 1
ATOM 659 O O . CYS A 1 82 ? -4.981 -3.111 -7.443 1.00 78.75 82 CYS A O 1
ATOM 661 N N . SER A 1 83 ? -3.308 -2.642 -8.872 1.00 80.12 83 SER A N 1
ATOM 662 C CA . SER A 1 83 ? -2.448 -3.750 -8.451 1.00 80.12 83 SER A CA 1
ATOM 663 C C . SER A 1 83 ? -1.865 -3.571 -7.048 1.00 80.12 83 SER A C 1
ATOM 665 O O . SER A 1 83 ? -1.559 -4.567 -6.398 1.00 80.12 83 SER A O 1
ATOM 667 N N . GLU A 1 84 ? -1.761 -2.337 -6.546 1.00 71.69 84 GLU A N 1
ATOM 668 C CA . GLU A 1 84 ? -1.302 -2.074 -5.178 1.00 71.69 84 GLU A CA 1
ATOM 669 C C . GLU A 1 84 ? -2.256 -2.669 -4.133 1.00 71.69 84 GLU A C 1
ATOM 671 O O . GLU A 1 84 ? -1.805 -3.153 -3.096 1.00 71.69 84 GLU A O 1
ATOM 676 N N . HIS A 1 85 ? -3.555 -2.750 -4.441 1.00 71.31 85 HIS A N 1
ATOM 677 C CA . HIS A 1 85 ? -4.527 -3.428 -3.582 1.00 71.31 85 HIS A CA 1
ATOM 678 C C . HIS A 1 85 ? -4.242 -4.929 -3.431 1.00 71.31 85 HIS A C 1
ATOM 680 O O . HIS A 1 85 ? -4.617 -5.509 -2.422 1.00 71.31 85 HIS A O 1
ATOM 686 N N . LEU A 1 86 ? -3.542 -5.574 -4.376 1.00 64.50 86 LEU A N 1
ATOM 687 C CA . LEU A 1 86 ? -3.174 -6.990 -4.239 1.00 64.50 86 LEU A CA 1
ATOM 688 C C . LEU A 1 86 ? -2.155 -7.215 -3.117 1.00 64.50 86 LEU A C 1
ATOM 690 O O . LEU A 1 86 ? -2.203 -8.255 -2.464 1.00 64.50 86 LEU A O 1
ATOM 694 N N . TYR A 1 87 ? -1.270 -6.246 -2.855 1.00 53.50 87 TYR A N 1
ATOM 695 C CA . TYR A 1 87 ? -0.361 -6.325 -1.709 1.00 53.50 87 TYR A CA 1
ATOM 696 C C . TYR A 1 87 ? -1.122 -6.243 -0.385 1.00 53.50 87 TYR A C 1
ATOM 698 O O . TYR A 1 87 ? -0.727 -6.886 0.576 1.00 53.50 87 TYR A O 1
ATOM 706 N N . GLN A 1 88 ? -2.257 -5.543 -0.344 1.00 51.19 88 GLN A N 1
ATOM 707 C CA . GLN A 1 88 ? -3.091 -5.438 0.858 1.00 51.19 88 GLN A CA 1
ATOM 708 C C . GLN A 1 88 ? -3.812 -6.752 1.206 1.00 51.19 88 GLN A C 1
ATOM 710 O O . GLN A 1 88 ? -4.311 -6.894 2.315 1.00 51.19 88 GLN A O 1
ATOM 715 N N . ILE A 1 89 ? -3.843 -7.730 0.290 1.00 56.16 89 ILE A N 1
ATOM 716 C CA . ILE A 1 89 ? -4.521 -9.020 0.496 1.00 56.16 89 ILE A CA 1
ATOM 717 C C . ILE A 1 89 ? -3.649 -10.011 1.304 1.00 56.16 89 ILE A C 1
ATOM 719 O O . ILE A 1 89 ? -4.185 -10.991 1.807 1.00 56.16 89 ILE A O 1
ATOM 723 N N . HIS A 1 90 ? -2.331 -9.790 1.450 1.00 43.97 90 HIS A N 1
ATOM 724 C CA . HIS A 1 90 ? -1.397 -10.760 2.069 1.00 43.97 90 HIS A CA 1
ATOM 725 C C . HIS A 1 90 ? -0.384 -10.168 3.069 1.00 43.97 90 HIS A C 1
ATOM 727 O O . HIS A 1 90 ? 0.685 -10.740 3.277 1.00 43.97 90 HIS A O 1
ATOM 733 N N . VAL A 1 91 ? -0.688 -9.043 3.710 1.00 42.28 91 VAL A N 1
ATOM 734 C CA . VAL A 1 91 ? 0.201 -8.495 4.744 1.00 42.28 91 VAL A CA 1
ATOM 735 C C . VAL A 1 91 ? -0.259 -8.967 6.127 1.00 42.28 91 VAL A C 1
ATOM 737 O O . VAL A 1 91 ? -1.117 -8.347 6.743 1.00 42.28 91 VAL A O 1
ATOM 740 N N . ASP A 1 92 ? 0.365 -10.046 6.613 1.00 37.00 92 ASP A N 1
ATOM 741 C CA . ASP A 1 92 ? 0.476 -10.395 8.043 1.00 37.00 92 ASP A CA 1
ATOM 742 C C . ASP A 1 92 ? 1.596 -9.567 8.725 1.00 37.00 92 ASP A C 1
ATOM 744 O O . ASP A 1 92 ? 2.252 -10.026 9.660 1.00 37.00 92 ASP A O 1
ATOM 748 N N . ASP A 1 93 ? 1.850 -8.333 8.274 1.00 35.16 93 ASP A N 1
ATOM 749 C CA . ASP A 1 93 ? 2.636 -7.389 9.065 1.00 35.16 93 ASP A CA 1
ATOM 750 C C . ASP A 1 93 ? 1.678 -6.726 10.048 1.00 35.16 93 ASP A C 1
ATOM 752 O O . ASP A 1 93 ? 0.839 -5.899 9.683 1.00 35.16 93 ASP A O 1
ATOM 756 N N . SER A 1 94 ? 1.804 -7.089 11.320 1.00 36.78 94 SER A N 1
ATOM 757 C CA . SER A 1 94 ? 1.231 -6.324 12.419 1.00 36.78 94 SER A CA 1
ATOM 758 C C . SER A 1 94 ? 1.781 -4.894 12.369 1.00 36.78 94 SER A C 1
ATOM 760 O O . SER A 1 94 ? 2.856 -4.603 12.894 1.00 36.78 94 SER A O 1
ATOM 762 N N . GLY A 1 95 ? 1.056 -4.004 11.693 1.00 35.53 95 GLY A N 1
ATOM 763 C CA . GLY A 1 95 ? 1.335 -2.579 11.650 1.00 35.53 95 GLY A CA 1
ATOM 764 C C . GLY A 1 95 ? 1.001 -1.946 12.995 1.00 35.53 95 GLY A C 1
ATOM 765 O O . GLY A 1 95 ? -0.140 -1.998 13.452 1.00 35.53 95 GLY A O 1
ATOM 766 N N . LEU A 1 96 ? 1.991 -1.328 13.636 1.00 36.31 96 LEU A N 1
ATOM 767 C CA . LEU A 1 96 ? 1.752 -0.504 14.814 1.00 36.31 96 LEU A CA 1
ATOM 768 C C . LEU A 1 96 ? 1.156 0.833 14.350 1.00 36.31 96 LEU A C 1
ATOM 770 O O . LEU A 1 96 ? 1.857 1.693 13.815 1.00 36.31 96 LEU A O 1
ATOM 774 N N . ILE A 1 97 ? -0.152 1.010 14.524 1.00 40.19 97 ILE A N 1
ATOM 775 C CA . ILE A 1 97 ? -0.819 2.292 14.285 1.00 40.19 97 ILE A CA 1
ATOM 776 C C . ILE A 1 97 ? -0.548 3.168 15.507 1.00 40.19 97 ILE A C 1
ATOM 778 O O . ILE A 1 97 ? -1.159 2.987 16.556 1.00 40.19 97 ILE A O 1
ATOM 782 N N . SER A 1 98 ? 0.386 4.110 15.387 1.00 40.19 98 SER A N 1
ATOM 783 C CA . SER A 1 98 ? 0.618 5.119 16.417 1.00 40.19 98 SER A CA 1
ATOM 784 C C . SER A 1 98 ? 0.343 6.512 15.865 1.00 40.19 98 SER A C 1
ATOM 786 O O . SER A 1 98 ? 0.818 6.876 14.791 1.00 40.19 98 SER A O 1
ATOM 788 N N . VAL A 1 99 ? -0.417 7.305 16.622 1.00 47.62 99 VAL A N 1
ATOM 789 C CA . VAL A 1 99 ? -0.690 8.724 16.325 1.00 47.62 99 VAL A CA 1
ATOM 790 C C . VAL A 1 99 ? 0.371 9.634 16.952 1.00 47.62 99 VAL A C 1
ATOM 792 O O . VAL A 1 99 ? 0.273 10.860 16.922 1.00 47.62 99 VAL A O 1
ATOM 795 N N . SER A 1 100 ? 1.445 9.046 17.488 1.00 47.69 100 SER A N 1
ATOM 796 C CA . SER A 1 100 ? 2.590 9.813 17.958 1.00 47.69 100 SER A CA 1
ATOM 797 C C . SER A 1 100 ? 3.239 10.598 16.819 1.00 47.69 100 SER A C 1
ATOM 799 O O . SER A 1 100 ? 3.432 10.098 15.710 1.00 47.69 100 SER A O 1
ATOM 801 N N . ASN A 1 101 ? 3.654 11.827 17.139 1.00 52.56 101 ASN A N 1
ATOM 802 C CA . ASN A 1 101 ? 4.600 12.589 16.334 1.00 52.56 101 ASN A CA 1
ATOM 803 C C . ASN A 1 101 ? 5.789 11.683 15.954 1.00 52.56 101 ASN A C 1
ATOM 805 O O . ASN A 1 101 ? 6.337 10.983 16.808 1.00 52.56 101 ASN A O 1
ATOM 809 N N . HIS A 1 102 ? 6.193 11.714 14.685 1.00 55.34 102 HIS A N 1
ATOM 810 C CA . HIS A 1 102 ? 7.268 10.895 14.119 1.00 55.34 102 HIS A CA 1
ATOM 811 C C . HIS A 1 102 ? 8.586 10.977 14.922 1.00 55.34 102 HIS A C 1
ATOM 813 O O . HIS A 1 102 ? 9.364 10.026 14.930 1.00 55.34 102 HIS A O 1
ATOM 819 N N . GLU A 1 103 ? 8.831 12.078 15.639 1.00 56.88 103 GLU A N 1
ATOM 820 C CA . GLU A 1 103 ? 9.979 12.227 16.546 1.00 56.88 103 GLU A CA 1
ATOM 821 C C . GLU A 1 103 ? 9.971 11.283 17.755 1.00 56.88 103 GLU A C 1
ATOM 823 O O . GLU A 1 103 ? 11.037 10.826 18.155 1.00 56.88 103 GLU A O 1
ATOM 828 N N . TYR A 1 104 ? 8.807 10.965 18.328 1.00 54.06 104 TYR A N 1
ATOM 829 C CA . TYR A 1 104 ? 8.723 10.131 19.532 1.00 54.06 104 TYR A CA 1
ATOM 830 C C . TYR A 1 104 ? 9.036 8.663 19.225 1.00 54.06 104 TYR A C 1
ATOM 832 O O . TYR A 1 104 ? 9.773 8.017 19.961 1.00 54.06 104 TYR A O 1
ATOM 840 N N . LEU A 1 105 ? 8.567 8.149 18.083 1.00 53.50 105 LEU A N 1
ATOM 841 C CA . LEU A 1 105 ? 8.836 6.766 17.666 1.00 53.50 105 LEU A CA 1
ATOM 842 C C . LEU A 1 105 ? 10.327 6.519 17.398 1.00 53.50 105 LEU A C 1
ATOM 844 O O . LEU A 1 105 ? 10.840 5.458 17.737 1.00 53.50 105 LEU A O 1
ATOM 848 N N . LYS A 1 106 ? 11.042 7.527 16.883 1.00 55.34 106 LYS A N 1
ATOM 849 C CA . LYS A 1 106 ? 12.503 7.473 16.723 1.00 55.34 106 LYS A CA 1
ATOM 850 C C . LYS A 1 106 ? 13.270 7.480 18.045 1.00 55.34 106 LYS A C 1
ATOM 852 O O . LYS A 1 106 ? 14.426 7.081 18.062 1.00 55.34 106 LYS A O 1
ATOM 857 N N . GLN A 1 107 ? 12.661 7.950 19.134 1.00 54.91 107 GLN A N 1
ATOM 858 C CA . GLN A 1 107 ? 13.282 7.925 20.462 1.00 54.91 107 GLN A CA 1
ATOM 859 C C . GLN A 1 107 ? 13.131 6.565 21.151 1.00 54.91 107 GLN A C 1
ATOM 861 O O . GLN A 1 107 ? 13.941 6.245 22.018 1.00 54.91 107 GLN A O 1
ATOM 866 N N . ILE A 1 108 ? 12.107 5.783 20.790 1.00 52.19 108 ILE A N 1
ATOM 867 C CA . ILE A 1 108 ? 11.818 4.489 21.423 1.00 52.19 108 ILE A CA 1
ATOM 868 C C . ILE A 1 108 ? 12.765 3.397 20.910 1.00 52.19 108 ILE A C 1
ATOM 870 O O . ILE A 1 108 ? 13.179 2.556 21.705 1.00 52.19 108 ILE A O 1
ATOM 874 N N . ASP A 1 109 ? 13.150 3.417 19.629 1.00 46.97 109 ASP A N 1
ATOM 875 C CA . ASP A 1 109 ? 14.135 2.470 19.096 1.00 46.97 109 ASP A CA 1
ATOM 876 C C . ASP A 1 109 ? 14.858 3.009 17.846 1.00 46.97 109 ASP A C 1
ATOM 878 O O . ASP A 1 109 ? 14.238 3.359 16.842 1.00 46.97 109 ASP A O 1
ATOM 882 N N . ASN A 1 110 ? 16.194 3.033 17.893 1.00 57.22 110 ASN A N 1
ATOM 883 C CA . ASN A 1 110 ? 17.053 3.456 16.780 1.00 57.22 110 ASN A CA 1
ATOM 884 C C . ASN A 1 110 ? 17.220 2.374 15.696 1.00 57.22 110 ASN A C 1
ATOM 886 O O . ASN A 1 110 ? 17.860 2.630 14.676 1.00 57.22 110 ASN A O 1
ATOM 890 N N . LEU A 1 111 ? 16.703 1.164 15.926 1.00 48.75 111 LEU A N 1
ATOM 891 C CA . LEU A 1 111 ? 16.725 0.049 14.978 1.00 48.75 111 LEU A CA 1
ATOM 892 C C . LEU A 1 111 ? 15.460 -0.024 14.113 1.00 48.75 111 LEU A C 1
ATOM 894 O O . LEU A 1 111 ? 15.396 -0.855 13.207 1.00 48.75 111 LEU A O 1
ATOM 898 N N . VAL A 1 112 ? 14.462 0.826 14.376 1.00 48.97 112 VAL A N 1
ATOM 899 C CA . VAL A 1 112 ? 13.183 0.826 13.662 1.00 48.97 112 VAL A CA 1
ATOM 900 C C . VAL A 1 112 ? 13.150 1.967 12.650 1.00 48.97 112 VAL A C 1
ATOM 902 O O . VAL A 1 112 ? 13.166 3.148 13.000 1.00 48.97 112 VAL A O 1
ATOM 905 N N . ASP A 1 113 ? 13.051 1.610 11.370 1.00 51.03 113 ASP A N 1
ATOM 906 C CA . ASP A 1 113 ? 12.773 2.574 10.310 1.00 51.03 113 ASP A CA 1
ATOM 907 C C . ASP A 1 113 ? 11.304 3.010 10.382 1.00 51.03 113 ASP A C 1
ATOM 909 O O . ASP A 1 113 ? 10.385 2.302 9.969 1.00 51.03 113 ASP A O 1
ATOM 913 N N . VAL A 1 114 ? 11.075 4.208 10.919 1.00 52.59 114 VAL A N 1
ATOM 914 C CA . VAL A 1 114 ? 9.740 4.812 10.977 1.00 52.59 114 VAL A CA 1
ATOM 915 C C .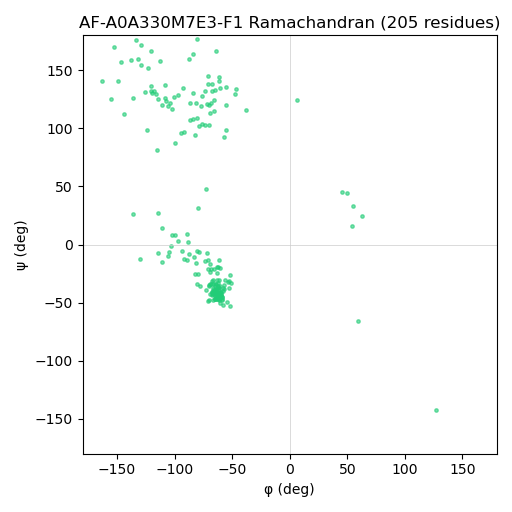 VAL A 1 114 ? 9.411 5.435 9.623 1.00 52.59 114 VAL A C 1
ATOM 917 O O . VAL A 1 114 ? 9.951 6.482 9.257 1.00 52.59 114 VAL A O 1
ATOM 920 N N . VAL A 1 115 ? 8.485 4.816 8.892 1.00 50.56 115 VAL A N 1
ATOM 921 C CA . VAL A 1 115 ? 7.945 5.347 7.635 1.00 50.56 115 VAL A CA 1
ATOM 922 C C . VAL A 1 115 ? 6.491 5.749 7.849 1.00 50.56 115 VAL A C 1
ATOM 924 O O . VAL A 1 115 ? 5.646 4.924 8.183 1.00 50.56 115 VAL A O 1
ATOM 927 N N . ALA A 1 116 ? 6.175 7.028 7.638 1.00 51.09 116 ALA A N 1
ATOM 928 C CA . ALA A 1 116 ? 4.791 7.485 7.640 1.00 51.09 116 ALA A CA 1
ATOM 929 C C . ALA A 1 116 ? 4.079 6.942 6.390 1.00 51.09 116 ALA A C 1
ATOM 931 O O . ALA A 1 116 ? 4.287 7.450 5.289 1.00 51.09 116 ALA A O 1
ATOM 932 N N . LEU A 1 117 ? 3.259 5.901 6.561 1.00 43.75 117 LEU A N 1
ATOM 933 C CA . LEU A 1 117 ? 2.573 5.235 5.449 1.00 43.75 117 LEU A CA 1
ATOM 934 C C . LEU A 1 117 ? 1.461 6.109 4.855 1.00 43.75 117 LEU A C 1
ATOM 936 O O . LEU A 1 117 ? 1.392 6.290 3.641 1.00 43.75 117 LEU A O 1
ATOM 940 N N . LYS A 1 118 ? 0.594 6.675 5.705 1.00 44.16 118 LYS A N 1
ATOM 941 C CA . LYS A 1 118 ? -0.502 7.562 5.290 1.00 44.16 118 LYS A CA 1
ATOM 942 C C . LYS A 1 118 ? -1.030 8.353 6.485 1.00 44.16 118 LYS A C 1
ATOM 944 O O . LYS A 1 118 ? -1.176 7.810 7.575 1.00 44.16 118 LYS A O 1
ATOM 949 N N . ARG A 1 119 ? -1.366 9.629 6.279 1.00 47.66 119 ARG A N 1
ATOM 950 C CA . ARG A 1 119 ? -2.156 10.395 7.252 1.00 47.66 119 ARG A CA 1
ATOM 951 C C . ARG A 1 119 ? -3.614 9.967 7.115 1.00 47.66 119 ARG A C 1
ATOM 953 O O . ARG A 1 119 ? -4.192 10.127 6.042 1.00 47.66 119 ARG A O 1
ATOM 960 N N . LEU A 1 120 ? -4.192 9.429 8.183 1.00 47.81 120 LEU A N 1
ATOM 961 C CA . LEU A 1 120 ? -5.610 9.088 8.210 1.00 47.81 120 LEU A CA 1
ATOM 962 C C . LEU A 1 120 ? -6.429 10.385 8.187 1.00 47.81 120 LEU A C 1
ATOM 964 O O . LEU A 1 120 ? -6.245 11.259 9.035 1.00 47.81 120 LEU A O 1
ATOM 968 N N . SER A 1 121 ? -7.285 10.531 7.177 1.00 49.31 121 SER A N 1
ATOM 969 C CA . SER A 1 121 ? -8.233 11.646 7.039 1.00 49.31 121 SER A CA 1
ATOM 970 C C . SER A 1 121 ? -9.672 11.246 7.367 1.00 49.31 121 SER A C 1
ATOM 972 O O . SER A 1 121 ? -10.541 12.113 7.406 1.00 49.31 121 SER A O 1
ATOM 974 N N . HIS A 1 122 ? -9.919 9.953 7.598 1.00 55.62 122 HIS A N 1
ATOM 975 C CA . HIS A 1 122 ? -11.237 9.380 7.855 1.00 55.62 122 HIS A CA 1
ATOM 976 C C . HIS A 1 122 ? -11.137 8.393 9.024 1.00 55.62 122 HIS A C 1
ATOM 978 O O . HIS A 1 122 ? -10.277 7.510 9.026 1.00 55.62 122 HIS A O 1
ATOM 984 N N . LEU A 1 123 ? -11.978 8.606 10.034 1.00 61.97 123 LEU A N 1
ATOM 985 C CA . LEU A 1 123 ? -12.128 7.768 11.220 1.00 61.97 123 LEU A CA 1
ATOM 986 C C . LEU A 1 123 ? -13.574 7.279 11.254 1.00 61.97 123 LEU A C 1
ATOM 988 O O . LEU A 1 123 ? -14.485 8.081 11.040 1.00 61.97 123 LEU A O 1
ATOM 992 N N . ASP A 1 124 ? -13.766 6.003 11.561 1.00 63.03 124 ASP A N 1
ATOM 993 C CA . ASP A 1 124 ? -15.082 5.418 11.770 1.00 63.03 124 ASP A CA 1
ATOM 994 C C . ASP A 1 124 ? -15.406 5.376 13.257 1.00 63.03 124 ASP A C 1
ATOM 996 O O . ASP A 1 124 ? -14.635 4.864 14.072 1.00 63.03 124 ASP A O 1
ATOM 1000 N N . LEU A 1 125 ? -16.583 5.891 13.600 1.00 68.38 125 LEU A N 1
ATOM 1001 C CA . LEU A 1 125 ? -17.188 5.697 14.908 1.00 68.38 125 LEU A CA 1
ATOM 1002 C C . LEU A 1 125 ? -17.984 4.391 14.889 1.00 68.38 125 LEU A C 1
ATOM 1004 O O . LEU A 1 125 ? -18.934 4.251 14.117 1.00 68.38 125 LEU A O 1
ATOM 1008 N N . VAL A 1 126 ? -17.641 3.462 15.775 1.00 71.69 126 VAL A N 1
ATOM 1009 C CA . VAL A 1 126 ? -18.400 2.227 15.986 1.00 71.69 126 VAL A CA 1
ATOM 1010 C C . VAL A 1 126 ? -19.161 2.348 17.301 1.00 71.69 126 VAL A C 1
ATOM 1012 O O . VAL A 1 126 ? -18.567 2.530 18.362 1.00 71.69 126 VAL A O 1
ATOM 1015 N N . CYS A 1 127 ? -20.486 2.266 17.225 1.00 70.69 127 CYS A N 1
ATOM 1016 C CA . CYS A 1 127 ? -21.392 2.287 18.371 1.00 70.69 127 CYS A CA 1
ATOM 1017 C C . CYS A 1 127 ? -22.681 1.517 18.037 1.00 70.69 127 CYS A C 1
ATOM 1019 O O . CYS A 1 127 ? -22.904 1.148 16.881 1.00 70.69 127 CYS A O 1
ATOM 1021 N N . ASP A 1 128 ? -23.524 1.267 19.040 1.00 70.50 128 ASP A N 1
ATOM 1022 C CA . ASP A 1 128 ? -24.861 0.707 18.819 1.00 70.50 128 ASP A CA 1
ATOM 1023 C C . ASP A 1 128 ? -25.733 1.646 17.956 1.00 70.50 128 ASP A C 1
ATOM 1025 O O . ASP A 1 128 ? -25.678 2.870 18.093 1.00 70.50 128 ASP A O 1
ATOM 1029 N N . LEU A 1 129 ? -26.585 1.085 17.089 1.00 73.44 129 LEU A N 1
ATOM 1030 C CA . LEU A 1 129 ? -27.454 1.865 16.190 1.00 73.44 129 LEU A CA 1
ATOM 1031 C C . LEU A 1 129 ? -28.474 2.753 16.928 1.00 73.44 129 LEU A C 1
ATOM 1033 O O . LEU A 1 129 ? -28.995 3.704 16.346 1.00 73.44 129 LEU A O 1
ATOM 1037 N N . HIS A 1 130 ? -28.767 2.467 18.196 1.00 75.25 130 HIS A N 1
ATOM 1038 C CA . HIS A 1 130 ? -29.653 3.253 19.055 1.00 75.25 130 HIS A CA 1
ATOM 1039 C C . HIS A 1 130 ? -28.884 4.128 20.056 1.00 75.25 130 HIS A C 1
ATOM 1041 O O . HIS A 1 130 ? -29.502 4.731 20.942 1.00 75.25 130 HIS A O 1
ATOM 1047 N N . HIS A 1 131 ? -27.556 4.217 19.935 1.00 77.06 131 HIS A N 1
ATOM 1048 C CA . HIS A 1 131 ? -26.716 4.922 20.892 1.00 77.06 131 HIS A CA 1
ATOM 1049 C C . HIS A 1 131 ? -27.097 6.419 20.991 1.00 77.06 131 HIS A C 1
ATOM 1051 O O . HIS A 1 131 ? -27.260 7.083 19.960 1.00 77.06 131 HIS A O 1
ATOM 1057 N N . PRO A 1 132 ? -27.218 7.003 22.206 1.00 80.56 132 PRO A N 1
ATOM 1058 C CA . PRO A 1 132 ? -27.656 8.392 22.393 1.00 80.56 132 PRO A CA 1
ATOM 1059 C C . PRO A 1 132 ? -26.821 9.437 21.643 1.00 80.56 132 PRO A C 1
ATOM 1061 O O . PRO A 1 132 ? -27.371 10.446 21.208 1.00 80.56 132 PRO A O 1
ATOM 1064 N N . LEU A 1 133 ? -25.525 9.170 21.442 1.00 79.88 133 LEU A N 1
ATOM 1065 C CA . LEU A 1 133 ? -24.614 10.017 20.660 1.00 79.88 133 LEU A CA 1
ATOM 1066 C C . LEU A 1 133 ? -25.133 10.312 19.244 1.00 79.88 133 LEU A C 1
ATOM 1068 O O . LEU A 1 133 ? -24.906 11.401 18.734 1.00 79.88 133 LEU A O 1
ATOM 1072 N N . LEU A 1 134 ? -25.873 9.384 18.624 1.00 76.19 134 LEU A N 1
ATOM 1073 C CA . LEU A 1 134 ? -26.414 9.559 17.269 1.00 76.19 134 LEU A CA 1
ATOM 1074 C C . LEU A 1 134 ? -27.564 10.581 17.199 1.00 76.19 134 LEU A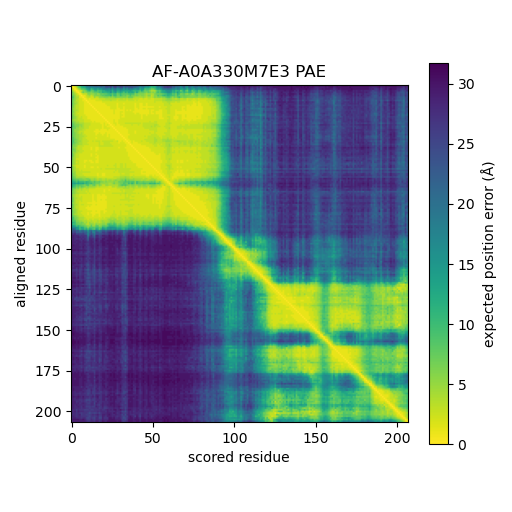 C 1
ATOM 1076 O O . LEU A 1 134 ? -28.032 10.910 16.112 1.00 76.19 134 LEU A O 1
ATOM 1080 N N . LYS A 1 135 ? -28.040 11.083 18.346 1.00 85.19 135 LYS A N 1
ATOM 1081 C CA . LYS A 1 135 ? -29.096 12.106 18.446 1.00 85.19 135 LYS A CA 1
ATOM 1082 C C . LYS A 1 135 ? -28.544 13.525 18.615 1.00 85.19 135 LYS A C 1
ATOM 1084 O O . LYS A 1 135 ? -29.328 14.457 18.782 1.00 85.19 135 LYS A O 1
ATOM 1089 N N . GLN A 1 136 ? -27.224 13.686 18.599 1.00 84.00 136 GLN A N 1
ATOM 1090 C CA . GLN A 1 136 ? -26.534 14.968 18.718 1.00 84.00 136 GLN A CA 1
ATOM 1091 C C . GLN A 1 136 ? -25.435 15.092 17.655 1.00 84.00 136 GLN A C 1
ATOM 1093 O O . GLN A 1 136 ? -25.199 14.168 16.878 1.00 84.00 136 GLN A O 1
ATOM 1098 N N . GLU A 1 137 ? -24.785 16.253 17.591 1.00 79.81 137 GLU A N 1
ATOM 1099 C CA . GLU A 1 137 ? -23.629 16.444 16.717 1.00 79.81 137 GLU A CA 1
ATOM 1100 C C . GLU A 1 137 ? -22.469 15.543 17.163 1.00 79.81 137 GLU A C 1
ATOM 1102 O O . GLU A 1 137 ? -22.145 15.482 18.350 1.00 79.81 137 GLU A O 1
ATOM 1107 N N . ILE A 1 138 ? -21.853 14.840 16.209 1.00 76.50 138 ILE A N 1
ATOM 1108 C CA . ILE A 1 138 ? -20.768 13.892 16.476 1.00 76.50 138 ILE A CA 1
ATOM 1109 C C . ILE A 1 138 ? -19.426 14.624 16.358 1.00 76.50 138 ILE A C 1
ATOM 1111 O O . ILE A 1 138 ? -18.877 14.787 15.270 1.00 76.50 138 ILE A O 1
ATOM 1115 N N . THR A 1 139 ? -18.893 15.049 17.501 1.00 78.56 139 THR A N 1
ATOM 1116 C CA . THR A 1 139 ? -17.545 15.621 17.673 1.00 78.56 139 THR A CA 1
ATOM 1117 C C . THR A 1 139 ? -16.707 14.797 18.657 1.00 78.56 139 THR A C 1
ATOM 1119 O O . THR A 1 139 ? -17.251 13.990 19.414 1.00 78.56 139 THR A O 1
ATOM 1122 N N . LEU A 1 140 ? -15.389 15.021 18.715 1.00 75.19 140 LEU A N 1
ATOM 1123 C CA . LEU A 1 140 ? -14.514 14.349 19.691 1.00 75.19 140 LEU A CA 1
ATOM 1124 C C . LEU A 1 140 ? -14.923 14.660 21.143 1.00 75.19 140 LEU A C 1
ATOM 1126 O O . LEU A 1 140 ? -14.897 13.783 22.001 1.00 75.19 140 LEU A O 1
ATOM 1130 N N . GLU A 1 141 ? -15.385 15.877 21.412 1.00 79.31 141 GLU A N 1
ATOM 1131 C CA . GLU A 1 141 ? -15.906 16.299 22.714 1.00 79.31 141 GLU A CA 1
ATOM 1132 C C . GLU A 1 141 ? -17.216 15.580 23.056 1.00 79.31 141 GLU A C 1
ATOM 1134 O O . GLU A 1 141 ? -17.409 15.162 24.195 1.00 79.31 141 GLU A O 1
ATOM 1139 N N . SER A 1 142 ? -18.113 15.409 22.077 1.00 78.69 142 SER A N 1
ATOM 1140 C CA . SER A 1 142 ? -19.366 14.667 22.269 1.00 78.69 142 SER A CA 1
ATOM 1141 C C . SER A 1 142 ? -19.121 13.173 22.518 1.00 78.69 142 SER A C 1
ATOM 1143 O O . SER A 1 142 ? -19.825 12.558 23.315 1.00 78.69 142 SER A O 1
ATOM 1145 N N . ILE A 1 143 ? -18.087 12.602 21.886 1.00 82.50 143 ILE A N 1
ATOM 1146 C CA . ILE A 1 143 ? -17.650 11.212 22.060 1.00 82.50 143 ILE A CA 1
ATOM 1147 C C . ILE A 1 143 ? -17.096 11.009 23.479 1.00 82.50 143 ILE A C 1
ATOM 1149 O O . ILE A 1 143 ? -17.429 10.019 24.126 1.00 82.50 143 ILE A O 1
ATOM 1153 N N . ALA A 1 144 ? -16.319 11.968 23.998 1.00 79.75 144 ALA A N 1
ATOM 1154 C CA . ALA A 1 144 ? -15.668 11.889 25.315 1.00 79.75 144 ALA A CA 1
ATOM 1155 C C . ALA A 1 144 ? -16.637 11.807 26.503 1.00 79.75 144 ALA A C 1
ATOM 1157 O O . ALA A 1 144 ? -16.262 11.343 27.580 1.00 79.75 144 ALA A O 1
ATOM 1158 N N . GLN A 1 145 ? -17.892 12.209 26.298 1.00 82.88 145 GLN A N 1
ATOM 1159 C CA . GLN A 1 145 ? -18.947 12.147 27.310 1.00 82.88 145 GLN A CA 1
ATOM 1160 C C . GLN A 1 145 ? -19.451 10.723 27.578 1.00 82.88 145 GLN A C 1
ATOM 1162 O O . GLN A 1 145 ? -20.146 10.500 28.570 1.00 82.88 145 GLN A O 1
ATOM 1167 N N . TYR A 1 146 ? -19.131 9.763 26.707 1.00 80.19 146 TYR A N 1
ATOM 1168 C CA . TYR A 1 146 ? -19.609 8.388 26.806 1.00 80.19 146 TYR A CA 1
ATOM 1169 C C . TYR A 1 146 ? -18.472 7.407 27.107 1.00 80.19 146 TYR A C 1
ATOM 1171 O O . TYR A 1 146 ? -17.305 7.698 26.833 1.00 80.19 146 TYR A O 1
ATOM 1179 N N . PRO A 1 147 ? -18.798 6.225 27.664 1.00 78.50 147 PRO A N 1
ATOM 1180 C CA . PRO A 1 147 ? -17.828 5.156 27.851 1.00 78.50 147 PRO A CA 1
ATOM 1181 C C . PRO A 1 147 ? -17.133 4.766 26.538 1.00 78.50 147 PRO A C 1
ATOM 1183 O O . PRO A 1 147 ? -17.778 4.327 25.584 1.00 78.50 147 PRO A O 1
ATOM 1186 N N . TYR A 1 148 ? -15.813 4.911 26.525 1.00 75.06 148 TYR A N 1
ATOM 1187 C CA . TYR A 1 148 ? -14.940 4.674 25.384 1.00 75.06 148 TYR A CA 1
ATOM 1188 C C . TYR A 1 148 ? -14.114 3.401 25.582 1.00 75.06 148 TYR A C 1
ATOM 1190 O O . TYR A 1 148 ? -13.547 3.183 26.658 1.00 75.06 148 TYR A O 1
ATOM 1198 N N . VAL A 1 149 ? -13.997 2.602 24.523 1.00 69.62 149 VAL A N 1
ATOM 1199 C CA . VAL A 1 149 ? -13.137 1.415 24.459 1.00 69.62 149 VAL A CA 1
ATOM 1200 C C . VAL A 1 149 ? -11.935 1.699 23.574 1.00 69.62 149 VAL A C 1
ATOM 1202 O O . VAL A 1 149 ? -12.097 2.005 22.390 1.00 69.62 149 VAL A O 1
ATOM 1205 N N . SER A 1 150 ? -10.731 1.526 24.125 1.00 66.94 150 SER A N 1
ATOM 1206 C CA . SER A 1 150 ? -9.494 1.583 23.345 1.00 66.94 150 SER A CA 1
ATOM 1207 C C . SER A 1 150 ? -9.254 0.248 22.659 1.00 66.94 150 SER A C 1
ATOM 1209 O O . SER A 1 150 ? -9.115 -0.786 23.312 1.00 66.94 150 SER A O 1
ATOM 1211 N N . ILE A 1 151 ? -9.164 0.279 21.335 1.00 61.56 151 ILE A N 1
ATOM 1212 C CA . ILE A 1 151 ? -8.848 -0.895 20.512 1.00 61.56 151 ILE A CA 1
ATOM 1213 C C . ILE A 1 151 ? -7.350 -1.048 20.231 1.00 61.56 151 ILE A C 1
ATOM 1215 O O . ILE A 1 151 ? -6.902 -2.097 19.773 1.00 61.56 151 ILE A O 1
ATOM 1219 N N . LEU A 1 152 ? -6.565 -0.011 20.530 1.00 55.50 152 LEU A N 1
ATOM 1220 C CA . LEU A 1 152 ? -5.108 -0.039 20.478 1.00 55.50 152 LEU A CA 1
ATOM 1221 C C . LEU A 1 152 ? -4.573 -0.418 21.870 1.00 55.50 152 LEU A C 1
ATOM 1223 O O . LEU A 1 152 ? -5.098 0.023 22.893 1.00 55.50 152 LEU A O 1
ATOM 1227 N N . GLY A 1 153 ? -3.607 -1.338 21.884 1.00 49.44 153 GLY A N 1
ATOM 1228 C CA . GLY A 1 153 ? -3.287 -2.223 23.007 1.00 49.44 153 GLY A CA 1
ATOM 1229 C C . GLY A 1 153 ? -2.784 -1.580 24.308 1.00 49.44 153 GLY A C 1
ATOM 1230 O O . GLY A 1 153 ? -2.424 -0.414 24.365 1.00 49.44 153 GLY A O 1
ATOM 1231 N N . LYS A 1 154 ? -2.794 -2.432 25.347 1.00 44.16 154 LYS A N 1
ATOM 1232 C CA . LYS A 1 154 ? -2.368 -2.298 26.758 1.00 44.16 154 LYS A CA 1
ATOM 1233 C C . LYS A 1 154 ? -1.926 -0.903 27.259 1.00 44.16 154 LYS A C 1
ATOM 1235 O O . LYS A 1 154 ? -0.895 -0.406 26.820 1.00 44.16 154 LYS A O 1
ATOM 1240 N N . PRO A 1 155 ? -2.553 -0.374 28.336 1.00 44.06 155 PRO A N 1
ATOM 1241 C CA . PRO A 1 155 ? -2.207 0.926 28.930 1.00 44.06 155 PRO A CA 1
ATOM 1242 C C . PRO A 1 155 ? -0.770 1.024 29.482 1.00 44.06 155 PRO A C 1
ATOM 1244 O O . PRO A 1 155 ? -0.306 2.122 29.772 1.00 44.06 155 PRO A O 1
ATOM 1247 N N . GLU A 1 156 ? -0.062 -0.100 29.633 1.00 42.56 156 GLU A N 1
ATOM 1248 C CA . GLU A 1 156 ? 1.297 -0.165 30.193 1.00 42.56 156 GLU A CA 1
ATOM 1249 C C . GLU A 1 156 ? 2.419 0.033 29.155 1.00 42.56 156 GLU A C 1
ATOM 1251 O O . GLU A 1 156 ? 3.580 0.172 29.538 1.00 42.56 156 GLU A O 1
ATOM 1256 N N . GLN A 1 157 ? 2.113 0.069 27.851 1.00 39.84 157 GLN A N 1
ATOM 1257 C CA . GLN A 1 157 ? 3.099 0.337 26.797 1.00 39.84 157 GLN A CA 1
ATOM 1258 C C . GLN A 1 157 ? 2.628 1.504 25.926 1.00 39.84 157 GLN A C 1
ATOM 1260 O O . GLN A 1 157 ? 1.474 1.577 25.524 1.00 39.84 157 GLN A O 1
ATOM 1265 N N . ALA A 1 158 ? 3.530 2.456 25.693 1.00 40.66 158 ALA A N 1
ATOM 1266 C CA . ALA A 1 158 ? 3.261 3.835 25.286 1.00 40.66 158 ALA A CA 1
ATOM 1267 C C . ALA A 1 158 ? 2.791 4.035 23.826 1.00 40.66 158 ALA A C 1
ATOM 1269 O O . ALA A 1 158 ? 3.291 4.912 23.122 1.00 40.66 158 ALA A O 1
ATOM 1270 N N . THR A 1 159 ? 1.816 3.262 23.355 1.00 48.47 159 THR A N 1
ATOM 1271 C CA . THR A 1 159 ? 1.017 3.604 22.173 1.00 48.47 159 THR A CA 1
ATOM 1272 C C . THR A 1 159 ? -0.300 4.193 22.656 1.00 48.47 159 THR A C 1
ATOM 1274 O O . THR A 1 159 ? -1.266 3.469 22.883 1.00 48.47 159 THR A O 1
ATOM 1277 N N . SER A 1 160 ? -0.334 5.506 22.887 1.00 54.44 160 SER A N 1
ATOM 1278 C CA . SER A 1 160 ? -1.573 6.172 23.282 1.00 54.44 160 SER A CA 1
ATOM 1279 C C . SER A 1 160 ? -2.577 6.114 22.135 1.00 54.44 160 SER A C 1
ATOM 1281 O O . SER A 1 160 ? -2.300 6.562 21.019 1.00 54.44 160 SER A O 1
ATOM 1283 N N . ASP A 1 161 ? -3.752 5.566 22.428 1.00 64.25 161 ASP A N 1
ATOM 1284 C CA . ASP A 1 161 ? -4.920 5.671 21.567 1.00 64.25 161 ASP A CA 1
ATOM 1285 C C . ASP A 1 161 ? -5.103 7.147 21.129 1.00 64.25 161 ASP A C 1
ATOM 1287 O O . ASP A 1 161 ? -5.054 8.042 21.984 1.00 64.25 161 ASP A O 1
ATOM 1291 N N . PRO A 1 162 ? -5.259 7.437 19.821 1.00 63.81 162 PRO A N 1
ATOM 1292 C CA . PRO A 1 162 ? -5.372 8.799 19.304 1.00 63.81 162 PRO A CA 1
ATOM 1293 C C . PRO A 1 162 ? -6.443 9.641 19.983 1.00 63.81 162 PRO A C 1
ATOM 1295 O O . PRO A 1 162 ? -6.247 10.842 20.177 1.00 63.81 162 PRO A O 1
ATOM 1298 N N . PHE A 1 163 ? -7.573 9.028 20.325 1.00 71.62 163 PHE A N 1
ATOM 1299 C CA . PHE A 1 163 ? -8.664 9.708 20.993 1.00 71.62 163 PHE A CA 1
ATOM 1300 C C . PHE A 1 163 ? -8.271 10.085 22.424 1.00 71.62 163 PHE A C 1
ATOM 1302 O O . PHE A 1 163 ? -8.479 11.224 22.845 1.00 71.62 163 PHE A O 1
ATOM 1309 N N . LEU A 1 164 ? -7.610 9.175 23.143 1.00 70.12 164 LEU A N 1
ATOM 1310 C CA . LEU A 1 164 ? -7.077 9.452 24.480 1.00 70.12 164 LEU A CA 1
ATOM 1311 C C . LEU A 1 164 ? -5.968 10.513 24.444 1.00 70.12 164 LEU A C 1
ATOM 1313 O O . LEU A 1 164 ? -5.909 11.378 25.320 1.00 70.12 164 LEU A O 1
ATOM 1317 N N . LEU A 1 165 ? -5.118 10.488 23.412 1.00 64.19 165 LEU A N 1
ATOM 1318 C CA . LEU A 1 165 ? -4.086 11.499 23.185 1.00 64.19 165 LEU A CA 1
ATOM 1319 C C . LEU A 1 165 ? -4.707 12.881 22.937 1.00 64.19 165 LEU A C 1
ATOM 1321 O O . LEU A 1 165 ? -4.276 13.851 23.560 1.00 64.19 165 LEU A O 1
ATOM 1325 N N . TYR A 1 166 ? -5.738 12.969 22.090 1.00 67.06 166 TYR A N 1
ATOM 1326 C CA . TYR A 1 166 ? -6.489 14.206 21.864 1.00 67.06 166 TYR A CA 1
ATOM 1327 C C . TYR A 1 166 ? -7.110 14.719 23.165 1.00 67.06 166 TYR A C 1
ATOM 1329 O O . TYR A 1 166 ? -6.918 15.882 23.523 1.00 67.06 166 TYR A O 1
ATOM 1337 N N . CYS A 1 167 ? -7.777 13.845 23.924 1.00 68.19 167 CYS A N 1
ATOM 1338 C CA . CYS A 1 167 ? -8.377 14.231 25.196 1.00 68.19 167 CYS A CA 1
ATOM 1339 C C . CYS A 1 167 ? -7.327 14.760 26.183 1.00 68.19 167 CYS A C 1
ATOM 1341 O O . CYS A 1 167 ? -7.540 15.791 26.818 1.00 68.19 167 CYS A O 1
ATOM 1343 N N . SER A 1 168 ? -6.153 14.125 26.253 1.00 66.81 168 SER A N 1
ATOM 1344 C CA . SER A 1 168 ? -5.041 14.596 27.083 1.00 66.81 168 SER A CA 1
ATOM 1345 C C . SER A 1 168 ? -4.486 15.951 26.630 1.00 66.81 168 SER A C 1
ATOM 1347 O O . SER A 1 168 ? -4.184 16.787 27.479 1.00 66.81 168 SER A O 1
ATOM 1349 N N . GLN A 1 169 ? -4.327 16.181 25.323 1.00 65.06 169 GLN A N 1
ATOM 1350 C CA . GLN A 1 169 ? -3.799 17.441 24.780 1.00 65.06 169 GLN A CA 1
ATOM 1351 C C . GLN A 1 169 ? -4.769 18.611 24.970 1.00 65.06 169 GLN A C 1
ATOM 1353 O O . GLN A 1 169 ? -4.336 19.737 25.209 1.00 65.06 169 GLN A O 1
ATOM 1358 N N . HIS A 1 170 ? -6.071 18.338 24.899 1.00 70.31 170 HIS A N 1
ATOM 1359 C CA . HIS A 1 170 ? -7.136 19.333 25.005 1.00 70.31 170 HIS A CA 1
ATOM 1360 C C . HIS A 1 170 ? -7.787 19.395 26.397 1.00 70.31 170 HIS A C 1
ATOM 1362 O O . HIS A 1 170 ? -8.769 20.110 26.573 1.00 70.31 170 HIS A O 1
ATOM 1368 N N . GLN A 1 171 ? -7.233 18.682 27.388 1.00 75.44 171 GLN A N 1
ATOM 1369 C CA . GLN A 1 171 ? -7.736 18.625 28.772 1.00 75.44 171 GLN A CA 1
ATOM 1370 C C . GLN A 1 171 ? -9.214 18.205 28.862 1.00 75.44 171 GLN A C 1
ATOM 1372 O O . GLN A 1 171 ? -9.954 18.644 29.742 1.00 75.44 171 GLN A O 1
ATOM 1377 N N . LEU A 1 172 ? -9.646 17.340 27.945 1.00 75.06 172 LEU A N 1
ATOM 1378 C CA . LEU A 1 172 ? -10.991 16.782 27.926 1.00 75.06 172 LEU A CA 1
ATOM 1379 C C . LEU A 1 172 ? -11.053 15.570 28.856 1.00 75.06 172 LEU A C 1
ATOM 1381 O O . LEU A 1 172 ? -10.223 14.662 28.775 1.00 75.06 172 LEU A O 1
ATOM 1385 N N . ALA A 1 173 ? -12.054 15.547 29.733 1.00 78.69 173 ALA A N 1
ATOM 1386 C CA . ALA A 1 173 ? -12.361 14.367 30.530 1.00 78.69 173 ALA A CA 1
ATOM 1387 C C . ALA A 1 173 ? -12.970 13.278 29.634 1.00 78.69 173 ALA A C 1
ATOM 1389 O O . ALA A 1 173 ? -13.806 13.577 28.786 1.00 78.69 173 ALA A O 1
ATOM 1390 N N . TYR A 1 174 ? -12.562 12.026 29.840 1.00 74.06 174 TYR A N 1
ATOM 1391 C CA . TYR A 1 174 ? -13.038 10.865 29.089 1.00 74.06 174 TYR A CA 1
ATOM 1392 C C . TYR A 1 174 ? -13.290 9.678 30.024 1.00 74.06 174 TYR A C 1
ATOM 1394 O O . TYR A 1 174 ? -12.747 9.610 31.127 1.00 74.06 174 TYR A O 1
ATOM 1402 N N . HIS A 1 175 ? -14.110 8.728 29.574 1.00 74.00 175 HIS A N 1
ATOM 1403 C CA . HIS A 1 175 ? -14.546 7.577 30.366 1.00 74.00 175 HIS A CA 1
ATOM 1404 C C . HIS A 1 175 ? -14.015 6.269 29.755 1.00 74.00 175 HIS A C 1
ATOM 1406 O O . HIS A 1 175 ? -14.733 5.590 29.030 1.00 74.00 175 HIS A O 1
ATOM 1412 N N . LEU A 1 176 ? -12.757 5.905 30.022 1.00 69.81 176 LEU A N 1
A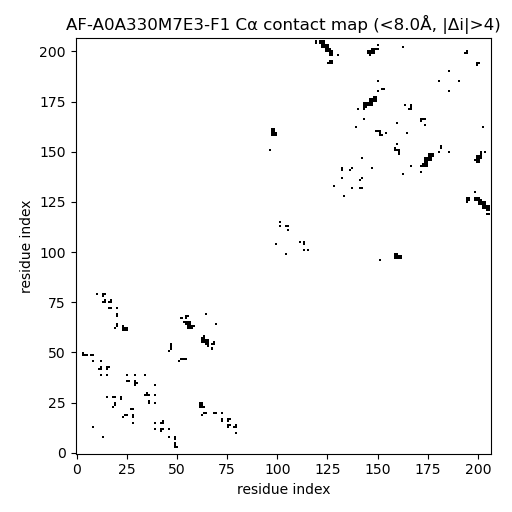TOM 1413 C CA . LEU A 1 176 ? -12.143 4.690 29.462 1.00 69.81 176 LEU A CA 1
ATOM 1414 C C . LEU A 1 176 ? -12.637 3.417 30.173 1.00 69.81 176 LEU A C 1
ATOM 1416 O O . LEU A 1 176 ? -12.530 3.314 31.395 1.00 69.81 176 LEU A O 1
ATOM 1420 N N . LYS A 1 177 ? -13.111 2.425 29.411 1.00 67.81 177 LYS A N 1
ATOM 1421 C CA . LYS A 1 177 ? -13.467 1.082 29.898 1.00 67.81 177 LYS A CA 1
ATOM 1422 C C . LYS A 1 177 ? -12.692 0.019 29.117 1.00 67.81 177 LYS A C 1
ATOM 1424 O O . LYS A 1 177 ? -13.069 -0.348 28.014 1.00 67.81 177 LYS A O 1
ATOM 1429 N N . ASN A 1 178 ? -11.596 -0.468 29.698 1.00 61.94 178 ASN A N 1
ATOM 1430 C CA . ASN A 1 178 ? -10.699 -1.457 29.079 1.00 61.94 178 ASN A CA 1
ATOM 1431 C C . ASN A 1 178 ? -10.749 -2.839 29.763 1.00 61.94 178 ASN A C 1
ATOM 1433 O O . ASN A 1 178 ? -9.856 -3.657 29.545 1.00 61.94 178 ASN A O 1
ATOM 1437 N N . GLU A 1 179 ? -11.749 -3.097 30.611 1.00 52.66 179 GLU A N 1
ATOM 1438 C CA . GLU A 1 179 ? -11.673 -4.169 31.616 1.00 52.66 179 GLU A CA 1
ATOM 1439 C C . GLU A 1 179 ? -11.604 -5.600 31.042 1.00 52.66 179 GLU A C 1
ATOM 1441 O O . GLU A 1 179 ? -11.020 -6.450 31.703 1.00 52.66 179 GLU A O 1
ATOM 1446 N N . ASP A 1 180 ? -12.024 -5.858 29.791 1.00 49.78 180 ASP A N 1
ATOM 1447 C CA . ASP A 1 180 ? -12.075 -7.237 29.254 1.00 49.78 180 ASP A CA 1
ATOM 1448 C C . ASP A 1 180 ? -11.415 -7.471 27.876 1.00 49.78 180 ASP A C 1
ATOM 1450 O O . ASP A 1 180 ? -11.179 -8.615 27.485 1.00 49.78 180 ASP A O 1
ATOM 1454 N N . LEU A 1 181 ? -11.062 -6.427 27.117 1.00 51.44 181 LEU A N 1
ATOM 1455 C CA . LEU A 1 181 ? -10.574 -6.581 25.729 1.00 51.44 181 LEU A CA 1
ATOM 1456 C C . LEU A 1 181 ? -9.055 -6.766 25.606 1.00 51.44 181 LEU A C 1
ATOM 1458 O O . LEU A 1 181 ? -8.561 -7.189 24.566 1.00 51.44 181 LEU A O 1
ATOM 1462 N N . ILE A 1 182 ? -8.304 -6.506 26.676 1.00 45.75 182 ILE A N 1
ATOM 1463 C CA . ILE A 1 182 ? -6.834 -6.572 26.681 1.00 45.75 182 ILE A CA 1
ATOM 1464 C C . ILE A 1 182 ? -6.300 -8.020 26.593 1.00 45.75 182 ILE A C 1
ATOM 1466 O O . ILE A 1 182 ? -5.155 -8.233 26.185 1.00 45.75 182 ILE A O 1
ATOM 1470 N N . ASN A 1 183 ? -7.119 -9.015 26.955 1.00 42.12 183 ASN A N 1
ATOM 1471 C CA . ASN A 1 183 ? -6.723 -10.429 27.020 1.00 42.12 183 ASN A CA 1
ATOM 1472 C C . ASN A 1 183 ? -7.268 -11.290 25.873 1.00 42.12 183 ASN A C 1
ATOM 1474 O O . ASN A 1 183 ? -6.848 -12.438 25.722 1.00 42.12 183 ASN A O 1
ATOM 1478 N N . HIS A 1 184 ? -8.184 -10.761 25.064 1.00 42.72 184 HIS A N 1
ATOM 1479 C CA . HIS A 1 184 ? -8.754 -11.479 23.935 1.00 42.72 184 HIS A CA 1
ATOM 1480 C C . HIS A 1 184 ? -8.131 -10.959 22.646 1.00 42.72 184 HIS A C 1
ATOM 1482 O O . HIS A 1 184 ? -8.202 -9.768 22.364 1.00 42.72 184 HIS A O 1
ATOM 1488 N N . ASN A 1 185 ? -7.508 -11.862 21.878 1.00 43.66 185 ASN A N 1
ATOM 1489 C CA . ASN A 1 185 ? -7.074 -11.605 2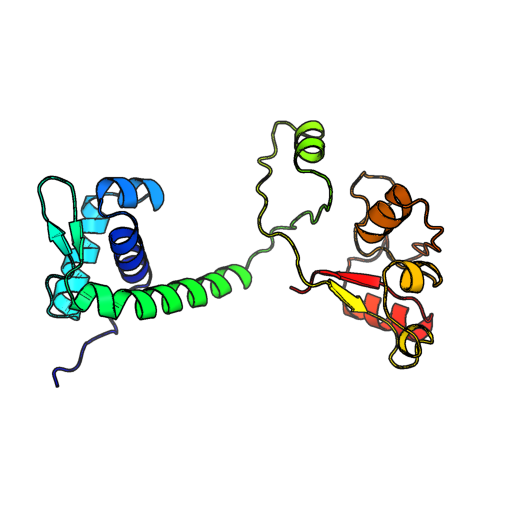0.505 1.00 43.66 185 ASN A CA 1
ATOM 1490 C C . ASN A 1 185 ? -8.118 -10.740 19.798 1.00 43.66 185 ASN A C 1
ATOM 1492 O O . ASN A 1 185 ? -9.265 -11.161 19.647 1.00 43.66 185 ASN A O 1
ATOM 1496 N N . PHE A 1 186 ? -7.706 -9.532 19.426 1.00 51.28 186 PHE A N 1
ATOM 1497 C CA . PHE A 1 186 ? -8.552 -8.507 18.841 1.00 51.28 186 PHE A CA 1
ATOM 1498 C C . PHE A 1 186 ? -9.267 -9.056 17.596 1.00 51.28 186 PHE A C 1
ATOM 1500 O O . PHE A 1 186 ? -8.676 -9.155 16.524 1.00 51.28 186 PHE A O 1
ATOM 1507 N N . ASN A 1 187 ? -10.527 -9.469 17.747 1.00 54.25 187 ASN A N 1
ATOM 1508 C CA . ASN A 1 187 ? -11.382 -9.926 16.654 1.00 54.25 187 ASN A CA 1
ATOM 1509 C C . ASN A 1 187 ? -12.609 -9.008 16.581 1.00 54.25 187 ASN A C 1
ATOM 1511 O O . ASN A 1 187 ? -13.280 -8.767 17.587 1.00 54.25 187 ASN A O 1
ATOM 1515 N N . ILE A 1 188 ? -12.907 -8.520 15.374 1.00 53.16 188 ILE A N 1
ATOM 1516 C CA . ILE A 1 188 ? -14.037 -7.642 15.039 1.00 53.16 188 ILE A CA 1
ATOM 1517 C C . ILE A 1 188 ? -15.371 -8.195 15.572 1.00 53.16 188 ILE A C 1
ATOM 1519 O O . ILE A 1 188 ? -16.247 -7.423 15.958 1.00 53.16 188 ILE A O 1
ATOM 1523 N N . GLU A 1 189 ? -15.539 -9.517 15.628 1.00 55.72 189 GLU A N 1
ATOM 1524 C CA . GLU A 1 189 ? -16.753 -10.145 16.167 1.00 55.72 189 GLU A CA 1
ATOM 1525 C C . GLU A 1 189 ? -16.929 -9.925 17.678 1.00 55.72 189 GLU A C 1
ATOM 1527 O O . GLU A 1 189 ? -18.026 -9.580 18.118 1.00 55.72 189 GLU A O 1
ATOM 1532 N N . ALA A 1 190 ? -15.852 -10.035 18.463 1.00 60.59 190 ALA A N 1
ATOM 1533 C CA . ALA A 1 190 ? -15.894 -9.799 19.907 1.00 60.59 190 ALA A CA 1
ATOM 1534 C C . ALA A 1 190 ? -16.182 -8.323 20.227 1.00 60.59 190 ALA A C 1
ATOM 1536 O O . ALA A 1 190 ? -16.949 -8.014 21.139 1.00 60.59 190 ALA A O 1
ATOM 1537 N N . LEU A 1 191 ? -15.625 -7.410 19.424 1.00 62.03 191 LEU A N 1
ATOM 1538 C CA . LEU A 1 191 ? -15.887 -5.976 19.528 1.00 62.03 191 LEU A CA 1
ATOM 1539 C C . LEU A 1 191 ? -17.361 -5.647 19.244 1.00 62.03 191 LEU A C 1
ATOM 1541 O O . LEU A 1 191 ? -17.989 -4.917 20.008 1.00 62.03 191 LEU A O 1
ATOM 1545 N N . LYS A 1 192 ? -17.932 -6.210 18.171 1.00 61.59 192 LYS A N 1
ATOM 1546 C CA . LYS A 1 192 ? -19.346 -6.008 17.813 1.00 61.59 192 LYS A CA 1
ATOM 1547 C C . LYS A 1 192 ? -20.287 -6.455 18.929 1.00 61.59 192 LYS A C 1
ATOM 1549 O O . LYS A 1 192 ? -21.222 -5.726 19.259 1.00 61.59 192 LYS A O 1
ATOM 1554 N N . GLN A 1 193 ? -20.030 -7.623 19.516 1.00 60.88 193 GLN A N 1
ATOM 1555 C CA . GLN A 1 193 ? -20.840 -8.139 20.616 1.00 60.88 193 GLN A CA 1
ATOM 1556 C C . GLN A 1 193 ? -20.739 -7.232 21.852 1.00 60.88 193 GLN A C 1
ATOM 1558 O O . GLN A 1 193 ? -21.757 -6.827 22.404 1.00 60.88 193 GLN A O 1
ATOM 1563 N N . HIS A 1 194 ? -19.525 -6.804 22.212 1.00 63.44 194 HIS A N 1
ATOM 1564 C CA . HIS A 1 194 ? -19.315 -5.924 23.362 1.00 63.44 194 HIS A CA 1
ATOM 1565 C C . HIS A 1 194 ? -19.990 -4.554 23.200 1.00 63.44 194 HIS A C 1
ATOM 1567 O O . HIS A 1 194 ? -20.625 -4.067 24.134 1.00 63.44 194 HIS A O 1
ATOM 1573 N N . ILE A 1 195 ? -19.895 -3.938 22.017 1.00 64.25 195 ILE A N 1
ATOM 1574 C CA . ILE A 1 195 ? -20.510 -2.633 21.726 1.00 64.25 195 ILE A CA 1
ATOM 1575 C C . ILE A 1 195 ? -22.036 -2.702 21.835 1.00 64.25 195 ILE A C 1
ATOM 1577 O O . ILE A 1 195 ? -22.645 -1.830 22.456 1.00 64.25 195 ILE A O 1
ATOM 1581 N N . THR A 1 196 ? -22.636 -3.756 21.280 1.00 63.00 196 THR A N 1
ATOM 1582 C CA . THR A 1 196 ? -24.095 -3.945 21.279 1.00 63.00 196 THR A CA 1
ATOM 1583 C C . THR A 1 196 ? -24.631 -4.159 22.697 1.00 63.00 196 THR A C 1
ATOM 1585 O O . THR A 1 196 ? -25.632 -3.558 23.081 1.00 63.00 196 THR A O 1
ATOM 1588 N N . ASP A 1 197 ? -23.936 -4.957 23.511 1.00 61.69 197 ASP A N 1
ATOM 1589 C CA . ASP A 1 197 ? -24.425 -5.352 24.837 1.00 61.69 197 ASP A CA 1
ATOM 1590 C C . ASP A 1 197 ? -24.214 -4.271 25.912 1.00 61.69 197 ASP A C 1
ATOM 1592 O O . ASP A 1 197 ? -24.933 -4.232 26.913 1.00 61.69 197 ASP A O 1
ATOM 1596 N N . THR A 1 198 ? -23.226 -3.386 25.735 1.00 61.94 198 THR A N 1
ATOM 1597 C CA . THR A 1 198 ? -22.787 -2.460 26.795 1.00 61.94 198 THR A CA 1
ATOM 1598 C C . THR A 1 198 ? -23.043 -0.983 26.503 1.00 61.94 198 THR A C 1
ATOM 1600 O O . THR A 1 198 ? -22.840 -0.149 27.390 1.00 61.94 198 THR A O 1
ATOM 1603 N N . GLY A 1 199 ? -23.482 -0.642 25.286 1.00 63.28 199 GLY A N 1
ATOM 1604 C CA . GLY A 1 199 ? -23.689 0.746 24.863 1.00 63.28 199 GLY A CA 1
ATOM 1605 C C . GLY A 1 199 ? -22.398 1.569 24.851 1.00 63.28 199 GLY A C 1
ATOM 1606 O O . GLY A 1 199 ? -22.443 2.782 25.025 1.00 63.28 199 GLY A O 1
ATOM 1607 N N . GLN A 1 200 ? -21.251 0.907 24.713 1.00 73.06 200 GLN A N 1
ATOM 1608 C CA . GLN A 1 200 ? -19.944 1.544 24.595 1.00 73.06 200 GLN A CA 1
ATOM 1609 C C . GLN A 1 200 ? -19.671 1.943 23.141 1.00 73.06 200 GLN A C 1
ATOM 1611 O O . GLN A 1 200 ? -20.333 1.471 22.214 1.00 73.06 200 GLN A O 1
ATOM 1616 N N . LEU A 1 201 ? -18.680 2.808 22.936 1.00 70.56 201 LEU A N 1
ATOM 1617 C CA . LEU A 1 201 ? -18.260 3.237 21.605 1.00 70.56 201 LEU A CA 1
ATOM 1618 C C . LEU A 1 201 ? -16.742 3.151 21.428 1.00 70.56 201 LEU A C 1
ATOM 1620 O O . LEU A 1 201 ? -15.984 3.133 22.401 1.00 70.56 201 LEU A O 1
ATOM 1624 N N . THR A 1 202 ? -16.294 3.109 20.177 1.00 69.75 202 THR A N 1
ATOM 1625 C CA . THR A 1 202 ? -14.872 3.172 19.827 1.00 69.75 202 THR A CA 1
ATOM 1626 C C . THR A 1 202 ? -14.657 3.902 18.506 1.00 69.75 202 THR A C 1
ATOM 1628 O O . THR A 1 202 ? -15.569 4.001 17.681 1.00 69.75 202 THR A O 1
ATOM 1631 N N . VAL A 1 203 ? -13.450 4.428 18.310 1.00 66.38 203 VAL A N 1
ATOM 1632 C CA . VAL A 1 203 ? -13.038 5.104 17.081 1.00 66.38 203 VAL A CA 1
ATOM 1633 C C . VAL A 1 203 ? -11.936 4.280 16.431 1.00 66.38 203 VAL A C 1
ATOM 1635 O O . VAL A 1 203 ? -10.915 4.001 17.055 1.00 66.38 203 VAL A O 1
ATOM 1638 N N . GLN A 1 204 ? -12.126 3.913 15.166 1.00 63.12 204 GLN A N 1
ATOM 1639 C CA . GLN A 1 204 ? -11.152 3.139 14.404 1.00 63.12 204 GLN A CA 1
ATOM 1640 C C . GLN A 1 204 ? -10.735 3.858 13.114 1.00 63.12 204 GLN A C 1
ATOM 1642 O O . GLN A 1 204 ? -11.512 4.630 12.549 1.00 63.12 204 GLN A O 1
ATOM 1647 N N . PRO A 1 205 ? -9.512 3.620 12.615 1.00 53.44 205 PRO A N 1
ATOM 1648 C CA . PRO A 1 205 ? -9.132 4.008 11.262 1.00 53.44 205 PRO A CA 1
ATOM 1649 C C . PRO A 1 205 ? -10.087 3.414 10.221 1.00 53.44 205 PRO A C 1
ATOM 1651 O O . PRO A 1 205 ? -10.380 2.222 10.278 1.00 53.44 205 PRO A O 1
ATOM 1654 N N . TYR A 1 206 ? -10.514 4.222 9.247 1.00 43.91 206 TYR A N 1
ATOM 1655 C CA . TYR A 1 206 ? -11.128 3.699 8.025 1.00 43.91 206 TYR A CA 1
ATOM 1656 C C . TYR A 1 206 ? -10.030 2.993 7.209 1.00 43.91 206 TYR A C 1
ATOM 1658 O O . TYR A 1 206 ? -9.075 3.656 6.783 1.00 43.91 206 TYR A O 1
ATOM 1666 N N . ILE A 1 207 ? -10.125 1.668 7.056 1.00 46.75 207 ILE A N 1
ATOM 1667 C CA . ILE A 1 207 ? -9.176 0.833 6.289 1.00 46.75 207 ILE A CA 1
ATOM 1668 C C . ILE A 1 207 ? -9.618 0.765 4.828 1.00 46.75 207 ILE A C 1
ATOM 1670 O O . ILE A 1 207 ? -10.794 0.416 4.583 1.00 46.75 207 ILE A O 1
#

pLDDT: mean 71.98, std 18.51, range [35.16, 97.06]

Secondary structure (DSSP, 8-state):
------TT--HHHHHHHHHHHHH--HHHHHHHTT--HHHHHHHHHHHHHHTTS--EEEETTEEEE-HHHHHHHHHHHHHHHHHHHHHTTS---------S-HHHHHHH-TTS----------EEEE--TT-GGGGS---HHHHHTSEE---S--TTSS---HHHHHHHHTT---EE--TTTTSS---HHHHHHHHHHH--BEEEE--

Sequence (207 aa):
MKNLNLDTLDLLSINILVSLHEHHSATLVAKKMNISAPKISRCLQHSRVIFNNPLFIRKKHGFIPNEFAKQLYPIAKEIVQCSEHLYQIHVDDSGLISVSNHEYLKQIDNLVDVVALKRLSHLDLVCDLHHPLLKQEITLESIAQYPYVSILGKPEQATSDPFLLYCSQHQLAYHLKNEDLINHNFNIEALKQHITDTGQLTVQPYI

Radius of gyration: 24.97 Å; Cα contacts (8 Å, |Δi|>4): 202; chains: 1; bounding box: 50×31×68 Å

InterPro domains:
  IPR000847 LysR, HTH, N-terminal domain [PF00126] (14-68)
  IPR036388 Winged helix-like DNA-binding domain superfamily [G3DSA:1.10.10.10] (2-88)
  IPR036390 Winged helix DNA-binding domain superfamily [SSF46785] (7-88)
  IPR050389 LysR-type Transcriptional Regulators [PTHR30118] (1-86)

Organism: NCBI:txid43661